Protein AF-A0A0F9IM17-F1 (afdb_monomer_lite)

pLDDT: mean 79.45, std 19.95, range [41.06, 98.69]

Sequence (199 aa):
MARHGLLTQQPGGAPAEAPAPARGAPTPQQGGGEEQPNVSPEEQAQYDQFVDNAFSVIYDDKSLPQIIESLKGDGNPVDGLANTAVTVVVRVQDSAEKAGQALPPDVVFHAGTEILEDLAELAAKAGVHEFTPEEVEGAAFQAMDIYREMKGRDGGAERPQIVEDFNQIVALDQAGKIDEVAPGLTERFGGGAQAAGAR

Organism: NCBI:txid412755

Secondary structure (DSSP, 8-state):
----------PPPPP--PPPPP------------------HHHHHHHHHHHHHHHHHHS-TTTHHHHHHHHTTTS-HHHHHHHHHHHHHHHHHHHHHHTT-PPPHHHHHHHHHHHHHHHHHHHHHTTS----HHHHHHHHHHHHHHHHHHHHGGGS----HHHHHHHHHHHHHHTT-HHHHSTTHHHHHGGGS--SS--

Structure (mmCIF, N/CA/C/O backbone):
data_AF-A0A0F9IM17-F1
#
_entry.id   AF-A0A0F9IM17-F1
#
loop_
_atom_site.group_PDB
_atom_site.id
_atom_site.type_symbol
_atom_site.label_atom_id
_atom_site.label_alt_id
_atom_site.label_comp_id
_atom_site.label_asym_id
_atom_site.label_entity_id
_atom_site.label_seq_id
_atom_site.pdbx_PDB_ins_code
_atom_site.Cartn_x
_atom_site.Cartn_y
_atom_site.Cartn_z
_atom_site.occupancy
_atom_site.B_iso_or_equiv
_atom_site.auth_seq_id
_atom_site.auth_comp_id
_atom_site.auth_asym_id
_atom_site.auth_atom_id
_atom_site.pdbx_PDB_model_num
ATOM 1 N N . MET A 1 1 ? 77.581 55.672 66.612 1.00 41.06 1 MET A N 1
ATOM 2 C CA . MET A 1 1 ? 78.672 54.687 66.777 1.00 41.06 1 MET A CA 1
ATOM 3 C C . MET A 1 1 ? 78.076 53.292 66.818 1.00 41.06 1 MET A C 1
ATOM 5 O O . MET A 1 1 ? 77.001 53.164 67.377 1.00 41.06 1 MET A O 1
ATOM 9 N N . ALA A 1 2 ? 78.818 52.321 66.269 1.00 45.34 2 ALA A N 1
ATOM 10 C CA . ALA A 1 2 ? 78.676 50.860 66.390 1.00 45.34 2 ALA A CA 1
ATOM 11 C C . ALA A 1 2 ? 77.364 50.244 65.851 1.00 45.34 2 ALA A C 1
ATOM 13 O O . ALA A 1 2 ? 76.283 50.588 66.298 1.00 45.34 2 ALA A O 1
ATOM 14 N N . ARG A 1 3 ? 77.382 49.464 64.760 1.00 49.94 3 ARG A N 1
ATOM 15 C CA . ARG A 1 3 ? 78.008 48.137 64.525 1.00 49.94 3 ARG A CA 1
ATOM 16 C C . ARG A 1 3 ? 77.346 46.998 65.308 1.00 49.94 3 ARG A C 1
ATOM 18 O O . ARG A 1 3 ? 77.181 47.110 66.513 1.00 49.94 3 ARG A O 1
ATOM 25 N N . HIS A 1 4 ? 77.225 45.874 64.593 1.00 48.66 4 HIS A N 1
ATOM 26 C CA . HIS A 1 4 ? 76.889 44.514 65.034 1.00 48.66 4 HIS A CA 1
ATOM 27 C C . HIS A 1 4 ? 75.409 44.272 65.334 1.00 48.66 4 HIS A C 1
ATOM 29 O O . HIS A 1 4 ? 74.752 45.106 65.930 1.00 48.66 4 HIS A O 1
ATOM 35 N N . GLY A 1 5 ? 74.811 43.151 64.951 1.00 46.00 5 GLY A N 1
ATOM 36 C CA . GLY A 1 5 ? 75.324 41.909 64.377 1.00 46.00 5 GLY A CA 1
ATOM 37 C C . GLY A 1 5 ? 74.111 41.094 63.902 1.00 46.00 5 GLY A C 1
ATOM 38 O O . GLY A 1 5 ? 73.008 41.298 64.390 1.00 46.00 5 GLY A O 1
ATOM 39 N N . LEU A 1 6 ? 74.227 40.392 62.779 1.00 50.50 6 LEU A N 1
ATOM 40 C CA . LEU A 1 6 ? 74.636 38.984 62.690 1.00 50.50 6 LEU A CA 1
ATOM 41 C C . LEU A 1 6 ? 73.474 38.007 62.953 1.00 50.50 6 LEU A C 1
ATOM 43 O O . LEU A 1 6 ? 73.007 37.913 64.078 1.00 50.50 6 LEU A O 1
ATOM 47 N N . LEU A 1 7 ? 73.142 37.251 61.895 1.00 53.28 7 LEU A N 1
ATOM 48 C CA . LEU A 1 7 ? 72.558 35.898 61.854 1.00 53.28 7 LEU A CA 1
ATOM 49 C C . LEU A 1 7 ? 71.219 35.687 62.604 1.00 53.28 7 LEU A C 1
ATOM 51 O O . LEU A 1 7 ? 71.083 35.928 63.790 1.00 53.28 7 LEU A O 1
ATOM 55 N N . THR A 1 8 ? 70.195 35.079 62.008 1.00 59.03 8 THR A N 1
ATOM 56 C CA . THR A 1 8 ? 70.214 33.648 61.679 1.00 59.03 8 THR A CA 1
ATOM 57 C C . THR A 1 8 ? 69.024 33.296 60.778 1.00 59.03 8 THR A C 1
ATOM 59 O O . THR A 1 8 ? 67.906 33.763 60.957 1.00 59.03 8 THR A O 1
ATOM 62 N N . GLN A 1 9 ? 69.338 32.458 59.802 1.00 58.00 9 GLN A N 1
ATOM 63 C CA . GLN A 1 9 ? 68.525 31.768 58.807 1.00 58.00 9 GLN A CA 1
ATOM 64 C C . GLN A 1 9 ? 67.534 30.766 59.428 1.00 58.00 9 GLN A C 1
ATOM 66 O O . GLN A 1 9 ? 67.940 30.053 60.337 1.00 58.00 9 GLN A O 1
ATOM 71 N N . GLN A 1 10 ? 66.308 30.632 58.896 1.00 56.62 10 GLN A N 1
ATOM 72 C CA . GLN A 1 10 ? 65.563 29.354 58.844 1.00 56.62 10 GLN A CA 1
ATOM 73 C C . GLN A 1 10 ? 64.302 29.436 57.947 1.00 56.62 10 GLN A C 1
ATOM 75 O O . GLN A 1 10 ? 63.921 30.538 57.557 1.00 56.62 10 GLN A O 1
ATOM 80 N N . PRO A 1 11 ? 63.738 28.298 57.489 1.00 54.03 11 PRO A N 1
ATOM 81 C CA . PRO A 1 11 ? 63.504 28.019 56.075 1.00 54.03 11 PRO A CA 1
ATOM 82 C C . PRO A 1 11 ? 62.038 28.188 55.665 1.00 54.03 11 PRO A C 1
ATOM 84 O O . PRO A 1 11 ? 61.134 28.216 56.497 1.00 54.03 11 PRO A O 1
ATOM 87 N N . GLY A 1 12 ? 61.832 28.259 54.348 1.00 49.91 12 GLY A N 1
ATOM 88 C CA . GLY A 1 12 ? 60.534 28.392 53.699 1.00 49.91 12 GLY A CA 1
ATOM 89 C C . GLY A 1 12 ? 59.484 27.404 54.204 1.00 49.91 12 GLY A C 1
ATOM 90 O O . GLY A 1 12 ? 59.622 26.190 54.056 1.00 49.91 12 GLY A O 1
ATOM 91 N N . GLY A 1 13 ? 58.407 27.965 54.751 1.00 49.19 13 GLY A N 1
ATOM 92 C CA . GLY A 1 13 ? 57.121 27.294 54.843 1.00 49.19 13 GLY A CA 1
ATOM 93 C C . GLY A 1 13 ? 56.530 27.157 53.444 1.00 49.19 13 GLY A C 1
ATOM 94 O O . GLY A 1 13 ? 56.493 28.120 52.677 1.00 49.19 13 GLY A O 1
ATOM 95 N N . ALA A 1 14 ? 56.125 25.935 53.117 1.00 60.19 14 ALA A N 1
ATOM 96 C CA . ALA A 1 14 ? 55.431 25.582 51.892 1.00 60.19 14 ALA A CA 1
ATOM 97 C C . ALA A 1 14 ? 54.208 26.490 51.646 1.00 60.19 14 ALA A C 1
ATOM 99 O O . ALA A 1 14 ? 53.548 26.894 52.610 1.00 60.19 14 ALA A O 1
ATOM 100 N N . PRO A 1 15 ? 53.866 26.798 50.381 1.00 63.38 15 PRO A N 1
ATOM 101 C CA . PRO A 1 15 ? 52.584 27.410 50.076 1.00 63.38 15 PRO A CA 1
ATOM 102 C C . PRO A 1 15 ? 51.470 26.472 50.545 1.00 63.38 15 PRO A C 1
ATOM 104 O O . PRO A 1 15 ? 51.436 25.298 50.182 1.00 63.38 15 PRO A O 1
ATOM 107 N N . ALA A 1 16 ? 50.577 27.007 51.378 1.00 60.34 16 ALA A N 1
ATOM 108 C CA . ALA A 1 16 ? 49.317 26.372 51.705 1.00 60.34 16 ALA A CA 1
ATOM 109 C C . ALA A 1 16 ? 48.562 26.118 50.395 1.00 60.34 16 ALA A C 1
ATOM 111 O O . ALA A 1 16 ? 48.155 27.051 49.700 1.00 60.34 16 ALA A O 1
ATOM 112 N N . GLU A 1 17 ? 48.447 24.840 50.052 1.00 56.56 17 GLU A N 1
ATOM 113 C CA . GLU A 1 17 ? 47.613 24.331 48.978 1.00 56.56 17 GLU A CA 1
ATOM 114 C C . GLU A 1 17 ? 46.182 24.814 49.240 1.00 56.56 17 GLU A C 1
ATOM 116 O O . GLU A 1 17 ? 45.574 24.509 50.269 1.00 56.56 17 GLU A O 1
ATOM 121 N N . ALA A 1 18 ? 45.685 25.670 48.348 1.00 64.06 18 ALA A N 1
ATOM 122 C CA . ALA A 1 18 ? 44.311 26.131 48.385 1.00 64.06 18 ALA A CA 1
ATOM 123 C C . ALA A 1 18 ? 43.376 24.911 48.320 1.00 64.06 18 ALA A C 1
ATOM 125 O O . ALA A 1 18 ? 43.647 23.990 47.544 1.00 64.06 18 ALA A O 1
ATOM 126 N N . PRO A 1 19 ? 42.277 24.882 49.095 1.00 61.25 19 PRO A N 1
ATOM 127 C CA . PRO A 1 19 ? 41.300 23.815 48.980 1.00 61.25 19 PRO A CA 1
ATOM 128 C C . PRO A 1 19 ? 40.797 23.774 47.537 1.00 61.25 19 PRO A C 1
ATOM 130 O O . PRO A 1 19 ? 40.251 24.753 47.023 1.00 61.25 19 PRO A O 1
ATOM 133 N N . ALA A 1 20 ? 41.033 22.637 46.882 1.00 62.25 20 ALA A N 1
ATOM 134 C CA . ALA A 1 20 ? 40.482 22.331 45.576 1.00 62.25 20 ALA A CA 1
ATOM 135 C C . ALA A 1 20 ? 38.971 22.628 45.576 1.00 62.25 20 ALA A C 1
ATOM 137 O O . ALA A 1 20 ? 38.298 22.322 46.569 1.00 62.25 20 ALA A O 1
ATOM 138 N N . PRO A 1 21 ? 38.418 23.211 44.495 1.00 59.69 21 PRO A N 1
ATOM 139 C CA . PRO A 1 21 ? 36.981 23.386 44.379 1.00 59.69 21 PRO A CA 1
ATOM 140 C C . PRO A 1 21 ? 36.324 22.025 44.591 1.00 59.69 21 PRO A C 1
ATOM 142 O O . PRO A 1 21 ? 36.680 21.039 43.938 1.00 59.69 21 PRO A O 1
ATOM 145 N N . ALA A 1 22 ? 35.406 21.978 45.558 1.00 57.25 22 ALA A N 1
ATOM 146 C CA . ALA A 1 22 ? 34.565 20.828 45.806 1.00 57.25 22 ALA A CA 1
ATOM 147 C C . ALA A 1 22 ? 34.022 20.353 44.459 1.00 57.25 22 ALA A C 1
ATOM 149 O O . ALA A 1 22 ? 33.356 21.113 43.752 1.00 57.25 22 ALA A O 1
ATOM 150 N N . ARG A 1 23 ? 34.380 19.116 44.094 1.00 58.03 23 ARG A N 1
ATOM 151 C CA . ARG A 1 23 ? 33.792 18.394 42.970 1.00 58.03 23 ARG A CA 1
ATOM 152 C C . ARG A 1 23 ? 32.290 18.593 43.075 1.00 58.03 23 ARG A C 1
ATOM 154 O O . ARG A 1 23 ? 31.681 18.120 44.036 1.00 58.03 23 ARG A O 1
ATOM 161 N N . GLY A 1 24 ? 31.747 19.353 42.126 1.00 54.62 24 GLY A N 1
ATOM 162 C CA . GLY A 1 24 ? 30.316 19.501 41.959 1.00 54.62 24 GLY A CA 1
ATOM 163 C C . GLY A 1 24 ? 29.713 18.109 42.011 1.00 54.62 24 GLY A C 1
ATOM 164 O O . GLY A 1 24 ? 30.206 17.190 41.350 1.00 54.62 24 GLY A O 1
ATOM 165 N N . ALA A 1 25 ? 28.714 17.945 42.872 1.00 58.00 25 ALA A N 1
ATOM 166 C CA . ALA A 1 25 ? 27.881 16.763 42.845 1.00 58.00 25 ALA A CA 1
ATOM 167 C C . ALA A 1 25 ? 27.466 16.528 41.383 1.00 58.00 25 ALA A C 1
ATOM 169 O O . ALA A 1 25 ? 27.117 17.505 40.711 1.00 58.00 25 ALA A O 1
ATOM 170 N N . PRO A 1 26 ? 27.548 15.290 40.867 1.00 56.91 26 PRO A N 1
ATOM 171 C CA . PRO A 1 26 ? 27.006 14.997 39.556 1.00 56.91 26 PRO A CA 1
ATOM 172 C C . PRO A 1 26 ? 25.536 15.400 39.596 1.00 56.91 26 PRO A C 1
ATOM 174 O O . PRO A 1 26 ? 24.738 14.818 40.334 1.00 56.91 26 PRO A O 1
ATOM 177 N N . THR A 1 27 ? 25.196 16.455 38.860 1.00 57.75 27 THR A N 1
ATOM 178 C CA . THR A 1 27 ? 23.817 16.767 38.520 1.00 57.75 27 THR A CA 1
ATOM 179 C C . THR A 1 27 ? 23.236 15.466 37.976 1.00 57.75 27 THR A C 1
ATOM 181 O O . THR A 1 27 ? 23.871 14.884 37.090 1.00 57.75 27 THR A O 1
ATOM 184 N N . PRO A 1 28 ? 22.111 14.946 38.502 1.00 58.16 28 PRO A N 1
ATOM 185 C CA . PRO A 1 28 ? 21.446 13.829 37.862 1.00 58.16 28 PRO A CA 1
ATOM 186 C C . PRO A 1 28 ? 21.187 14.275 36.433 1.00 58.16 28 PRO A C 1
ATOM 188 O O . PRO A 1 28 ? 20.460 15.238 36.184 1.00 58.16 28 PRO A O 1
ATOM 191 N N . GLN A 1 29 ? 21.904 13.635 35.518 1.00 53.75 29 GLN A N 1
ATOM 192 C CA . GLN A 1 29 ? 21.713 13.776 34.099 1.00 53.75 29 GLN A CA 1
ATOM 193 C C . GLN A 1 29 ? 20.261 13.362 33.892 1.00 53.75 29 GLN A C 1
ATOM 195 O O . GLN A 1 29 ? 19.932 12.179 33.970 1.00 53.75 29 GLN A O 1
ATOM 200 N N . GLN A 1 30 ? 19.378 14.357 33.754 1.00 52.34 30 GLN A N 1
ATOM 201 C CA . GLN A 1 30 ? 18.111 14.210 33.060 1.00 52.34 30 GLN A CA 1
ATOM 202 C C . GLN A 1 30 ? 18.512 13.730 31.672 1.00 52.34 30 GLN A C 1
ATOM 204 O O . GLN A 1 30 ? 18.747 14.521 30.763 1.00 52.34 30 GLN A O 1
ATOM 209 N N . GLY A 1 31 ? 18.730 12.419 31.555 1.00 48.22 31 GLY A N 1
ATOM 210 C CA . GLY A 1 31 ? 18.657 11.748 30.285 1.00 48.22 31 GLY A CA 1
ATOM 211 C C . GLY A 1 31 ? 17.292 12.133 29.769 1.00 48.22 31 GLY A C 1
ATOM 212 O O . GLY A 1 31 ? 16.286 11.806 30.402 1.00 48.22 31 GLY A O 1
ATOM 213 N N . GLY A 1 32 ? 17.283 12.921 28.697 1.00 47.41 32 GLY A N 1
ATOM 214 C CA . GLY A 1 32 ? 16.156 12.941 27.795 1.00 47.41 32 GLY A CA 1
ATOM 215 C C . GLY A 1 32 ? 15.952 11.492 27.405 1.00 47.41 32 GLY A C 1
ATOM 216 O O . GLY A 1 32 ? 16.644 10.983 26.531 1.00 47.41 32 GLY A O 1
ATOM 217 N N . GLY A 1 33 ? 15.104 10.799 28.166 1.00 47.31 33 GLY A N 1
ATOM 218 C CA . GLY A 1 33 ? 14.418 9.640 27.661 1.00 47.31 33 GLY A CA 1
ATOM 219 C C . GLY A 1 33 ? 13.645 10.215 26.505 1.00 47.31 33 GLY A C 1
ATOM 220 O O . GLY A 1 33 ? 12.674 10.933 26.723 1.00 47.31 33 GLY A O 1
ATOM 221 N N . GLU A 1 34 ? 14.195 10.037 25.309 1.00 51.75 34 GLU A N 1
ATOM 222 C CA . GLU A 1 34 ? 13.449 10.132 24.073 1.00 51.75 34 GLU A CA 1
ATOM 223 C C . GLU A 1 34 ? 12.151 9.388 24.373 1.00 51.75 34 GLU A C 1
ATOM 225 O O . GLU A 1 34 ? 12.186 8.191 24.674 1.00 51.75 34 GLU A O 1
ATOM 230 N N . GLU A 1 35 ? 11.055 10.141 24.508 1.00 52.44 35 GLU A N 1
ATOM 231 C CA . GLU A 1 35 ? 9.726 9.598 24.740 1.00 52.44 35 GLU A CA 1
ATOM 232 C C . GLU A 1 35 ? 9.495 8.646 23.576 1.00 52.44 35 GLU A C 1
ATOM 234 O O . GLU A 1 35 ? 9.201 9.078 22.463 1.00 52.44 35 GLU A O 1
ATOM 239 N N . GLN A 1 36 ? 9.755 7.354 23.799 1.00 55.12 36 GLN A N 1
ATOM 240 C CA . GLN A 1 36 ? 9.439 6.340 22.812 1.00 55.12 36 GLN A CA 1
ATOM 241 C C . GLN A 1 36 ? 7.956 6.536 22.512 1.00 55.12 36 GLN A C 1
ATOM 243 O O . GLN A 1 36 ? 7.183 6.614 23.475 1.00 55.12 36 GLN A O 1
ATOM 248 N N . PRO A 1 37 ? 7.562 6.694 21.236 1.00 59.28 37 PRO A N 1
ATOM 249 C CA . PRO A 1 37 ? 6.164 6.860 20.883 1.00 59.28 37 PRO A CA 1
ATOM 250 C C . PRO A 1 37 ? 5.403 5.674 21.473 1.00 59.28 37 PRO A C 1
ATOM 252 O O . PRO A 1 37 ? 5.568 4.529 21.058 1.00 59.28 37 PRO A O 1
ATOM 255 N N . ASN A 1 38 ? 4.662 5.947 22.543 1.00 73.31 38 ASN A N 1
ATOM 256 C CA . ASN A 1 38 ? 3.947 4.936 23.295 1.00 73.31 38 ASN A CA 1
ATOM 257 C C . ASN A 1 38 ? 2.647 4.663 22.543 1.00 73.31 38 ASN A C 1
ATOM 259 O O . ASN A 1 38 ? 1.623 5.265 22.860 1.00 73.31 38 ASN A O 1
ATOM 263 N N . VAL A 1 39 ? 2.723 3.814 21.515 1.00 84.44 39 VAL A N 1
ATOM 264 C CA . VAL A 1 39 ? 1.551 3.317 20.787 1.00 84.44 39 VAL A CA 1
ATOM 265 C C . VAL A 1 39 ? 0.651 2.607 21.792 1.00 84.44 39 VAL A C 1
ATOM 267 O O . VAL A 1 39 ? 1.106 1.744 22.551 1.00 84.44 39 VAL A O 1
ATOM 270 N N . SER A 1 40 ? -0.617 3.003 21.859 1.00 91.25 40 SER A N 1
ATOM 271 C CA . SER A 1 40 ? -1.562 2.346 22.759 1.00 91.25 40 SER A CA 1
ATOM 272 C C . SER A 1 40 ? -1.848 0.909 22.292 1.00 91.25 40 SER A C 1
ATOM 274 O O . SER A 1 40 ? -1.806 0.628 21.092 1.00 91.25 40 SER A O 1
ATOM 276 N N . PRO A 1 41 ? -2.169 -0.028 23.206 1.00 93.44 41 PRO A N 1
ATOM 277 C CA . PRO A 1 41 ? -2.589 -1.375 22.818 1.00 93.44 41 PRO A CA 1
ATOM 278 C C . PRO A 1 41 ? -3.761 -1.377 21.826 1.00 93.44 41 PRO A C 1
ATOM 280 O O . PRO A 1 41 ? -3.841 -2.242 20.958 1.00 93.44 41 PRO A O 1
ATOM 283 N N . GLU A 1 42 ? -4.663 -0.403 21.947 1.00 92.94 42 GLU A N 1
ATOM 284 C CA . GLU A 1 42 ? -5.795 -0.216 21.047 1.00 92.94 42 GLU A CA 1
ATOM 285 C C . GLU A 1 42 ? -5.360 0.188 19.630 1.00 92.94 42 GLU A C 1
ATOM 287 O O . GLU A 1 42 ? -5.869 -0.377 18.663 1.00 92.94 42 GLU A O 1
ATOM 292 N N . GLU A 1 43 ? -4.411 1.119 19.488 1.00 92.06 43 GLU A N 1
ATOM 293 C CA . GLU A 1 43 ? -3.857 1.512 18.182 1.00 92.06 43 GLU A CA 1
ATOM 294 C C . GLU A 1 43 ? -3.097 0.363 17.522 1.00 92.06 43 GLU A C 1
ATOM 296 O O . GLU A 1 43 ? -3.270 0.130 16.327 1.00 92.06 43 GLU A O 1
ATOM 301 N N . GLN A 1 44 ? -2.319 -0.402 18.295 1.00 95.00 44 GLN A N 1
ATOM 302 C CA . GLN A 1 44 ? -1.623 -1.579 17.774 1.00 95.00 44 GLN A CA 1
ATOM 303 C C . GLN A 1 44 ? -2.616 -2.629 17.262 1.00 95.00 44 GLN A C 1
ATOM 305 O O . GLN A 1 44 ? -2.442 -3.166 16.176 1.00 95.00 44 GLN A O 1
ATOM 310 N N . ALA A 1 45 ? -3.705 -2.882 17.993 1.00 95.94 45 ALA A N 1
ATOM 311 C CA . ALA A 1 45 ? -4.727 -3.823 17.539 1.00 95.94 45 ALA A CA 1
ATOM 312 C C . ALA A 1 45 ? -5.417 -3.358 16.242 1.00 95.94 45 ALA A C 1
ATOM 314 O O . ALA A 1 45 ? -5.744 -4.179 15.386 1.00 95.94 45 ALA A O 1
ATOM 315 N N . GLN A 1 46 ? -5.639 -2.049 16.084 1.00 95.56 46 GLN A N 1
ATOM 316 C CA . GLN A 1 46 ? -6.180 -1.482 14.845 1.00 95.56 46 GLN A CA 1
ATOM 317 C C . GLN A 1 46 ? -5.188 -1.590 13.688 1.00 95.56 46 GLN A C 1
ATOM 319 O O . GLN A 1 46 ? -5.605 -1.900 12.574 1.00 95.56 46 GLN A O 1
ATOM 324 N N . TYR A 1 47 ? -3.902 -1.361 13.955 1.00 97.38 47 TYR A N 1
ATOM 325 C CA . TYR A 1 47 ? -2.818 -1.555 13.000 1.00 97.38 47 TYR A CA 1
ATOM 326 C C . TYR A 1 47 ? -2.766 -2.995 12.499 1.00 97.38 47 TYR A C 1
ATOM 328 O O . TYR A 1 47 ? -2.893 -3.222 11.298 1.00 97.38 47 TYR A O 1
ATOM 336 N N . ASP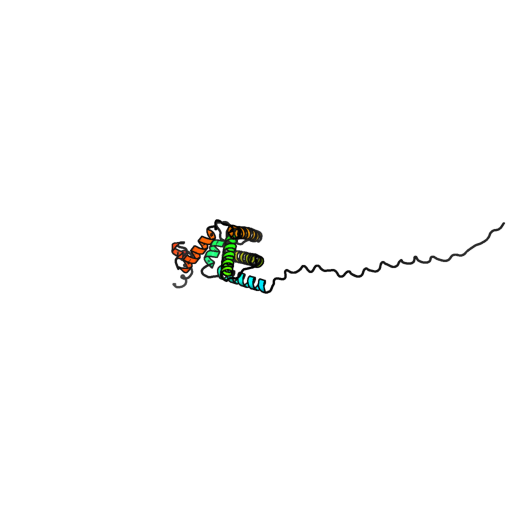 A 1 48 ? -2.681 -3.957 13.420 1.00 97.62 48 ASP A N 1
ATOM 337 C CA . ASP A 1 48 ? -2.598 -5.382 13.101 1.00 97.62 48 ASP A CA 1
ATOM 338 C C . ASP A 1 48 ? -3.809 -5.806 12.258 1.00 97.62 48 ASP A C 1
ATOM 340 O O . ASP A 1 48 ? -3.667 -6.386 11.183 1.00 97.62 48 ASP A O 1
ATOM 344 N N . GLN A 1 49 ? -5.017 -5.419 12.686 1.00 97.38 49 GLN A N 1
ATOM 345 C CA . GLN A 1 49 ? -6.241 -5.713 11.944 1.00 97.38 49 GLN A CA 1
ATOM 346 C C . GLN A 1 49 ? -6.234 -5.068 10.547 1.00 97.38 49 GLN A C 1
ATOM 348 O O . GLN A 1 49 ? -6.759 -5.646 9.593 1.00 97.38 49 GLN A O 1
ATOM 353 N N . PHE A 1 50 ? -5.698 -3.856 10.402 1.00 97.69 50 PHE A N 1
ATOM 354 C CA . PHE A 1 50 ? -5.628 -3.177 9.112 1.00 97.69 50 PHE A CA 1
ATOM 355 C C . PHE A 1 50 ? -4.679 -3.897 8.150 1.00 97.69 50 PHE A C 1
ATOM 357 O O . PHE A 1 50 ? -5.073 -4.192 7.020 1.00 97.69 50 PHE A O 1
ATOM 364 N N . VAL A 1 51 ? -3.469 -4.219 8.611 1.00 98.19 51 VAL A N 1
ATOM 365 C CA . VAL A 1 51 ? -2.451 -4.937 7.834 1.00 98.19 51 VAL A CA 1
ATOM 366 C C . VAL A 1 51 ? -2.954 -6.326 7.437 1.00 98.19 51 VAL A C 1
ATOM 368 O O . VAL A 1 51 ? -2.916 -6.670 6.256 1.00 98.19 51 VAL A O 1
ATOM 371 N N . ASP A 1 52 ? -3.549 -7.080 8.365 1.00 98.06 52 ASP A N 1
ATOM 372 C CA . ASP A 1 52 ? -4.124 -8.404 8.085 1.00 98.06 52 ASP A CA 1
ATOM 373 C C . ASP A 1 52 ? -5.196 -8.351 6.985 1.00 98.06 52 ASP A C 1
ATOM 375 O O . ASP A 1 52 ? -5.246 -9.202 6.088 1.00 98.06 52 ASP A O 1
ATOM 379 N N . ASN A 1 53 ? -6.062 -7.334 7.020 1.00 97.56 53 ASN A N 1
ATOM 380 C CA . ASN A 1 53 ? -7.078 -7.136 5.989 1.00 97.56 53 ASN A CA 1
ATOM 381 C C . ASN A 1 53 ? -6.458 -6.738 4.645 1.00 97.56 53 ASN A C 1
ATOM 383 O O . ASN A 1 53 ? -6.932 -7.192 3.602 1.00 97.56 53 ASN A O 1
ATOM 387 N N . ALA A 1 54 ? -5.407 -5.917 4.650 1.00 98.06 54 ALA A N 1
ATOM 388 C CA . ALA A 1 54 ? -4.686 -5.550 3.438 1.00 98.06 54 ALA A CA 1
ATOM 389 C C . ALA A 1 54 ? -4.011 -6.763 2.796 1.00 98.06 54 ALA A C 1
ATOM 391 O O . ALA A 1 54 ? -4.211 -7.006 1.608 1.00 98.06 54 ALA A O 1
ATOM 392 N N . PHE A 1 55 ? -3.310 -7.586 3.575 1.00 98.25 55 PHE A N 1
ATOM 393 C CA . PHE A 1 55 ? -2.697 -8.817 3.079 1.00 98.25 55 PHE A CA 1
ATOM 394 C C . PHE A 1 55 ? -3.731 -9.836 2.615 1.00 98.25 55 PHE A C 1
ATOM 396 O O . PHE A 1 55 ? -3.535 -10.474 1.584 1.00 98.25 55 PHE A O 1
ATOM 403 N N . SER A 1 56 ? -4.881 -9.923 3.283 1.00 97.38 56 SER A N 1
ATOM 404 C CA . SER A 1 56 ? -5.996 -10.741 2.795 1.00 97.38 56 SER A CA 1
ATOM 405 C C . SER A 1 56 ? -6.502 -10.275 1.424 1.00 97.38 56 SER A C 1
ATOM 407 O O . SER A 1 56 ? -6.920 -11.099 0.620 1.00 97.38 56 SER A O 1
ATOM 409 N N . VAL A 1 57 ? -6.460 -8.970 1.131 1.00 95.88 57 VAL A N 1
ATOM 410 C CA . VAL A 1 57 ? -6.787 -8.432 -0.201 1.00 95.88 57 VAL A CA 1
ATOM 411 C C . VAL A 1 57 ? -5.650 -8.660 -1.194 1.00 95.88 57 VAL A C 1
ATOM 413 O O . VAL A 1 57 ? -5.934 -8.933 -2.355 1.00 95.88 57 VAL A O 1
ATOM 416 N N . ILE A 1 58 ? -4.389 -8.537 -0.779 1.00 97.44 58 ILE A N 1
ATOM 417 C CA . ILE A 1 58 ? -3.228 -8.667 -1.669 1.00 97.44 58 ILE A CA 1
ATOM 418 C C . ILE A 1 58 ? -3.033 -10.105 -2.145 1.00 97.44 58 ILE A C 1
ATOM 420 O O . ILE A 1 58 ? -2.801 -10.341 -3.329 1.00 97.44 58 ILE A O 1
ATOM 424 N N . TYR A 1 59 ? -3.163 -11.054 -1.225 1.00 97.12 59 TYR A N 1
ATOM 425 C CA . TYR A 1 59 ? -2.836 -12.460 -1.440 1.00 97.12 59 TYR A CA 1
ATOM 426 C C . TYR A 1 59 ? -4.058 -13.354 -1.678 1.00 97.12 59 TYR A C 1
ATOM 428 O O . TYR A 1 59 ? -3.919 -14.576 -1.698 1.00 97.12 59 TYR A O 1
ATOM 436 N N . ASP A 1 60 ? -5.251 -12.786 -1.864 1.00 97.19 60 ASP A N 1
ATOM 437 C CA . ASP A 1 60 ? -6.404 -13.565 -2.318 1.00 97.19 60 ASP A CA 1
ATOM 438 C C . ASP A 1 60 ? -6.174 -14.070 -3.753 1.00 97.19 60 ASP A C 1
ATOM 440 O O . ASP A 1 60 ? -5.715 -13.336 -4.631 1.00 97.19 60 ASP A O 1
ATOM 444 N N . ASP A 1 61 ? -6.503 -15.343 -3.999 1.00 95.94 61 ASP A N 1
ATOM 445 C CA . ASP A 1 61 ? -6.230 -16.031 -5.270 1.00 95.94 61 ASP A CA 1
ATOM 446 C C . ASP A 1 61 ? -6.822 -15.302 -6.490 1.00 95.94 61 ASP A C 1
ATOM 448 O O . ASP A 1 61 ? -6.334 -15.461 -7.612 1.00 95.94 61 ASP A O 1
ATOM 452 N N . LYS A 1 62 ? -7.887 -14.515 -6.292 1.00 94.25 62 LYS A N 1
ATOM 453 C CA . LYS A 1 62 ? -8.593 -13.812 -7.368 1.00 94.25 62 LYS A CA 1
ATOM 454 C C . LYS A 1 62 ? -8.032 -12.419 -7.613 1.00 94.25 62 LYS A C 1
ATOM 456 O O . LYS A 1 62 ? -7.998 -11.974 -8.758 1.00 94.25 62 LYS A O 1
ATOM 461 N N . SER A 1 63 ? -7.601 -11.721 -6.566 1.00 94.31 63 SER A N 1
ATOM 462 C CA . SER A 1 63 ? -7.044 -10.368 -6.674 1.00 94.31 63 SER A CA 1
ATOM 463 C C . SER A 1 63 ? -5.558 -10.365 -7.020 1.00 94.31 63 SER A C 1
ATOM 465 O O . SER A 1 63 ? -5.114 -9.462 -7.730 1.00 94.31 63 SER A O 1
ATOM 467 N N . LEU A 1 64 ? -4.794 -11.368 -6.574 1.00 96.75 64 LEU A N 1
ATOM 468 C CA . LEU A 1 64 ? -3.340 -11.405 -6.727 1.00 96.75 64 LEU A CA 1
ATOM 469 C C . LEU A 1 64 ? -2.871 -11.198 -8.184 1.00 96.75 64 LEU A C 1
ATOM 471 O O . LEU A 1 64 ? -1.991 -10.361 -8.398 1.00 96.75 64 LEU A O 1
ATOM 475 N N . PRO A 1 65 ? -3.450 -11.855 -9.215 1.00 97.25 65 PRO A N 1
ATOM 476 C CA . PRO A 1 65 ? -3.039 -11.617 -10.601 1.00 97.25 65 PRO A CA 1
ATOM 477 C C . PRO A 1 65 ? -3.259 -10.170 -11.057 1.00 97.25 65 PRO A C 1
ATOM 479 O O . PRO A 1 65 ? -2.428 -9.617 -11.775 1.00 97.25 65 PRO A O 1
ATOM 482 N N . GLN A 1 66 ? -4.362 -9.549 -10.629 1.00 95.38 66 GLN A N 1
ATOM 483 C CA . GLN A 1 66 ? -4.666 -8.160 -10.963 1.00 95.38 66 GLN A CA 1
ATOM 484 C C . GLN A 1 66 ? -3.713 -7.199 -10.252 1.00 95.38 66 GLN A C 1
ATOM 486 O O . GLN A 1 66 ? -3.273 -6.231 -10.859 1.00 95.38 66 GLN A O 1
ATOM 491 N N . ILE A 1 67 ? -3.356 -7.482 -9.000 1.00 97.12 67 ILE A N 1
ATOM 492 C CA . ILE A 1 67 ? -2.394 -6.681 -8.238 1.00 97.12 67 ILE A CA 1
ATOM 493 C C . ILE A 1 67 ? -1.016 -6.739 -8.897 1.00 97.12 67 ILE A C 1
ATOM 495 O O . ILE A 1 67 ? -0.417 -5.696 -9.137 1.00 97.12 67 ILE A O 1
ATOM 499 N N . ILE A 1 68 ? -0.553 -7.930 -9.291 1.00 97.69 68 ILE A N 1
ATOM 500 C CA . ILE A 1 68 ? 0.697 -8.092 -10.052 1.00 97.69 68 ILE A CA 1
ATOM 501 C C . ILE A 1 68 ? 0.646 -7.318 -11.378 1.00 97.69 68 ILE A C 1
ATOM 503 O O . ILE A 1 68 ? 1.646 -6.721 -11.777 1.00 97.69 68 ILE A O 1
ATOM 507 N N . GLU A 1 69 ? -0.500 -7.303 -12.064 1.00 96.38 69 GLU A N 1
ATOM 508 C CA . GLU A 1 69 ? -0.671 -6.506 -13.282 1.00 96.38 69 GLU A CA 1
ATOM 509 C C . GLU A 1 69 ? -0.601 -5.000 -12.994 1.00 96.38 69 GLU A C 1
ATOM 511 O O . GLU A 1 69 ? 0.129 -4.289 -13.678 1.00 96.38 69 GLU A O 1
ATOM 516 N N . SER A 1 70 ? -1.289 -4.514 -11.957 1.00 96.12 70 SER A N 1
ATOM 517 C CA . SER A 1 70 ? -1.263 -3.103 -11.552 1.00 96.12 70 SER A CA 1
ATOM 518 C C . SER A 1 70 ? 0.135 -2.629 -11.142 1.00 96.12 70 SER A C 1
ATOM 520 O O . SER A 1 70 ? 0.505 -1.496 -11.450 1.00 96.12 70 SER A O 1
ATOM 522 N N . LEU A 1 71 ? 0.952 -3.503 -10.542 1.00 96.94 71 LEU A N 1
ATOM 523 C CA . LEU A 1 71 ? 2.338 -3.202 -10.162 1.00 96.94 71 LEU A CA 1
ATOM 524 C C . LEU A 1 71 ? 3.261 -2.932 -11.359 1.00 96.94 71 LEU A C 1
ATOM 526 O O . LEU A 1 71 ? 4.283 -2.269 -11.193 1.00 96.94 71 LEU A O 1
ATOM 530 N N . LYS A 1 72 ? 2.913 -3.387 -12.570 1.00 94.94 72 LYS A N 1
ATOM 531 C CA . LYS A 1 72 ? 3.671 -3.034 -13.785 1.00 94.94 72 LYS A CA 1
ATOM 532 C C . LYS A 1 72 ? 3.562 -1.543 -14.109 1.00 94.94 72 LYS A C 1
ATOM 534 O O . LYS A 1 72 ? 4.486 -0.976 -14.694 1.00 94.94 72 LYS A O 1
ATOM 539 N N . GLY A 1 73 ? 2.429 -0.934 -13.748 1.00 92.06 73 GLY A N 1
ATOM 540 C CA . GLY A 1 73 ? 2.046 0.409 -14.166 1.00 92.06 73 GLY A CA 1
ATOM 541 C C . GLY A 1 73 ? 1.960 0.562 -15.691 1.00 92.06 73 GLY A C 1
ATOM 542 O O . GLY A 1 73 ? 2.220 -0.365 -16.461 1.00 92.06 73 GLY A O 1
ATOM 543 N N . ASP A 1 74 ? 1.661 1.777 -16.150 1.00 92.56 74 ASP A N 1
ATOM 544 C CA . ASP A 1 74 ? 1.653 2.135 -17.578 1.00 92.56 74 ASP A CA 1
ATOM 545 C C . ASP A 1 74 ? 3.080 2.411 -18.103 1.00 92.56 74 ASP A C 1
ATOM 547 O O . ASP A 1 74 ? 3.359 3.421 -18.751 1.00 92.56 74 ASP A O 1
ATOM 551 N N . GLY A 1 75 ? 4.021 1.514 -17.785 1.00 91.44 75 GLY A N 1
ATOM 552 C CA . GLY A 1 75 ? 5.444 1.644 -18.117 1.00 91.44 75 GLY A CA 1
ATOM 553 C C . GLY A 1 75 ? 6.276 2.438 -17.104 1.00 91.44 75 GLY A C 1
ATOM 554 O O . GLY A 1 75 ? 7.470 2.628 -17.333 1.00 91.44 75 GLY A O 1
ATOM 555 N N . ASN A 1 76 ? 5.674 2.870 -15.992 1.00 96.75 76 ASN A N 1
ATOM 556 C CA . ASN A 1 76 ? 6.373 3.440 -14.844 1.00 96.75 76 ASN A CA 1
ATOM 557 C C . ASN A 1 76 ? 6.092 2.591 -13.584 1.00 96.75 76 ASN A C 1
ATOM 559 O O . ASN A 1 76 ? 4.986 2.667 -13.041 1.00 96.75 76 ASN A O 1
ATOM 563 N N . PRO A 1 77 ? 7.061 1.787 -13.108 1.00 96.75 77 PRO A N 1
ATOM 564 C CA . PRO A 1 77 ? 6.852 0.895 -11.968 1.00 96.75 77 PRO A CA 1
ATOM 565 C C . PRO A 1 77 ? 6.632 1.655 -10.652 1.00 96.75 77 PRO A C 1
ATOM 567 O O . PRO A 1 77 ? 5.882 1.180 -9.804 1.00 96.75 77 PRO A O 1
ATOM 570 N N . VAL A 1 78 ? 7.212 2.852 -10.488 1.00 98.00 78 VAL A N 1
ATOM 571 C CA . VAL A 1 78 ? 6.984 3.707 -9.305 1.00 98.00 78 VAL A CA 1
ATOM 572 C C . VAL A 1 78 ? 5.520 4.149 -9.241 1.00 98.00 78 VAL A C 1
ATOM 574 O O . VAL A 1 78 ? 4.889 4.035 -8.189 1.00 98.00 78 VAL A O 1
ATOM 577 N N . ASP A 1 79 ? 4.948 4.556 -10.381 1.00 97.31 79 ASP A N 1
ATOM 578 C CA . ASP A 1 79 ? 3.520 4.885 -10.476 1.00 97.31 79 ASP A CA 1
ATOM 579 C C . ASP A 1 79 ? 2.655 3.649 -10.191 1.00 97.31 79 ASP A C 1
ATOM 581 O O . ASP A 1 79 ? 1.646 3.748 -9.490 1.00 97.31 79 ASP A O 1
ATOM 585 N N . GLY A 1 80 ? 3.039 2.486 -10.729 1.00 97.44 80 GLY A N 1
ATOM 586 C CA . GLY A 1 80 ? 2.347 1.215 -10.503 1.00 97.44 80 GLY A CA 1
ATOM 587 C C . GLY A 1 80 ? 2.292 0.844 -9.021 1.00 97.44 80 GLY A C 1
ATOM 588 O O . GLY A 1 80 ? 1.213 0.568 -8.491 1.00 97.44 80 GLY A O 1
ATOM 589 N N . LEU A 1 81 ? 3.431 0.915 -8.329 1.00 98.44 81 LEU A N 1
ATOM 590 C CA . LEU A 1 81 ? 3.536 0.647 -6.896 1.00 98.44 81 LEU A CA 1
ATOM 591 C C . LEU A 1 81 ? 2.693 1.627 -6.071 1.00 98.44 81 LEU A C 1
ATOM 593 O O . LEU A 1 81 ? 1.863 1.194 -5.270 1.00 98.44 81 LEU A O 1
ATOM 597 N N . ALA A 1 82 ? 2.844 2.932 -6.312 1.00 97.81 82 ALA A N 1
ATOM 598 C CA . ALA A 1 82 ? 2.125 3.969 -5.575 1.00 97.81 82 ALA A CA 1
ATOM 599 C C . ALA A 1 82 ? 0.598 3.844 -5.725 1.00 97.81 82 ALA A C 1
ATOM 601 O O . ALA A 1 82 ? -0.131 3.831 -4.732 1.00 97.81 82 ALA A O 1
ATOM 602 N N . ASN A 1 83 ? 0.099 3.703 -6.959 1.00 97.25 83 ASN A N 1
ATOM 603 C CA . ASN A 1 83 ? -1.337 3.568 -7.224 1.00 97.25 83 ASN A CA 1
ATOM 604 C C . ASN A 1 83 ? -1.919 2.278 -6.630 1.00 97.25 83 ASN A C 1
ATOM 606 O O . ASN A 1 83 ? -3.027 2.287 -6.082 1.00 97.25 83 ASN A O 1
ATOM 610 N N . THR A 1 84 ? -1.178 1.171 -6.725 1.00 98.06 84 THR A N 1
ATOM 611 C CA . THR A 1 84 ? -1.614 -0.124 -6.187 1.00 98.06 84 THR A CA 1
ATOM 612 C C . THR A 1 84 ? -1.707 -0.069 -4.664 1.00 98.06 84 THR A C 1
ATOM 614 O O . THR A 1 84 ? -2.746 -0.431 -4.109 1.00 98.06 84 THR A O 1
ATOM 617 N N . ALA A 1 85 ? -0.683 0.468 -3.991 1.00 98.25 85 ALA A N 1
ATOM 618 C CA . ALA A 1 85 ? -0.675 0.633 -2.539 1.00 98.25 85 ALA A CA 1
ATOM 619 C C . ALA A 1 85 ? -1.864 1.479 -2.056 1.00 98.25 85 ALA A C 1
ATOM 621 O O . ALA A 1 85 ? -2.615 1.048 -1.181 1.00 98.25 85 ALA A O 1
ATOM 622 N N . VAL A 1 86 ? -2.114 2.638 -2.680 1.00 97.19 86 VAL A N 1
ATOM 623 C CA . VAL A 1 86 ? -3.254 3.498 -2.311 1.00 97.19 86 VAL A CA 1
ATOM 624 C C . VAL A 1 86 ? -4.592 2.799 -2.532 1.00 97.19 86 VAL A C 1
ATOM 626 O O . VAL A 1 86 ? -5.482 2.905 -1.689 1.00 97.19 86 VAL A O 1
ATOM 629 N N . THR A 1 87 ? -4.744 2.052 -3.627 1.00 96.25 87 THR A N 1
ATOM 630 C CA . THR A 1 87 ? -5.981 1.309 -3.913 1.00 96.25 87 THR A CA 1
ATOM 631 C C . THR A 1 87 ? -6.278 0.279 -2.822 1.00 96.25 87 THR A C 1
ATOM 633 O O . THR A 1 87 ? -7.420 0.184 -2.363 1.00 96.25 87 THR A O 1
ATOM 636 N N . VAL A 1 88 ? -5.261 -0.462 -2.367 1.00 97.19 88 VAL A N 1
ATOM 637 C CA . VAL A 1 88 ? -5.400 -1.425 -1.263 1.00 97.19 88 VAL A CA 1
ATOM 638 C C . VAL A 1 88 ? -5.745 -0.704 0.042 1.00 97.19 88 VAL A C 1
ATOM 640 O O . VAL A 1 88 ? -6.742 -1.052 0.676 1.00 97.19 88 VAL A O 1
ATOM 643 N N . VAL A 1 89 ? -4.982 0.332 0.409 1.00 97.06 89 VAL A N 1
ATOM 644 C CA . VAL A 1 89 ? -5.188 1.113 1.643 1.00 97.06 89 VAL A CA 1
ATOM 645 C C . VAL A 1 89 ? -6.606 1.680 1.707 1.00 97.06 89 VAL A C 1
ATOM 647 O O . VAL A 1 89 ? -7.315 1.460 2.689 1.00 97.06 89 VAL A O 1
ATOM 650 N N . VAL A 1 90 ? -7.063 2.349 0.645 1.00 95.31 90 VAL A N 1
ATOM 651 C CA . VAL A 1 90 ? -8.406 2.945 0.584 1.00 95.31 90 VAL A CA 1
ATOM 652 C C . VAL A 1 90 ? -9.485 1.872 0.671 1.00 95.31 90 VAL A C 1
ATOM 654 O O . VAL A 1 90 ? -10.467 2.053 1.384 1.00 95.31 90 VAL A O 1
ATOM 657 N N . ARG A 1 91 ? -9.311 0.723 0.010 1.00 94.56 91 ARG A N 1
ATOM 658 C CA . ARG A 1 91 ? -10.287 -0.371 0.077 1.00 94.56 91 ARG A CA 1
ATOM 659 C C . ARG A 1 91 ? -10.441 -0.925 1.494 1.00 94.56 91 ARG A C 1
ATOM 661 O O . ARG A 1 91 ? -11.569 -1.176 1.927 1.00 94.56 91 ARG A O 1
ATOM 668 N N . VAL A 1 92 ? -9.333 -1.135 2.202 1.00 96.44 92 VAL A N 1
ATOM 669 C CA . VAL A 1 92 ? -9.350 -1.637 3.585 1.00 96.44 92 VAL A CA 1
ATOM 670 C C . VAL A 1 92 ? -9.950 -0.593 4.520 1.00 96.44 92 VAL A C 1
ATOM 672 O O . VAL A 1 92 ? -10.834 -0.917 5.316 1.00 96.44 92 VAL A O 1
ATOM 675 N N . GLN A 1 93 ? -9.547 0.669 4.372 1.00 94.81 93 GLN A N 1
ATOM 676 C CA . GLN A 1 93 ? -10.091 1.775 5.149 1.00 94.81 93 GLN A CA 1
ATOM 677 C C . GLN A 1 93 ? -11.600 1.942 4.938 1.00 94.81 93 GLN A C 1
ATOM 679 O O . GLN A 1 93 ? -12.343 1.982 5.915 1.00 94.81 93 GLN A O 1
ATOM 684 N N . ASP A 1 94 ? -12.078 1.959 3.692 1.00 93.75 94 ASP A N 1
ATOM 685 C CA . ASP A 1 94 ? -13.505 2.040 3.366 1.00 93.75 94 ASP A CA 1
ATOM 686 C C . ASP A 1 94 ? -14.296 0.880 3.990 1.00 93.75 94 ASP A C 1
ATOM 688 O O . ASP A 1 94 ? -15.452 1.043 4.388 1.00 93.75 94 ASP A O 1
ATOM 692 N N . SER A 1 95 ? -13.701 -0.316 4.053 1.00 94.88 95 SER A N 1
ATOM 693 C CA . SER A 1 95 ? -14.307 -1.480 4.705 1.00 94.88 95 SER A CA 1
ATOM 694 C C . SER A 1 95 ? -14.423 -1.285 6.220 1.00 94.88 95 SER A C 1
ATOM 696 O O . SER A 1 95 ? -15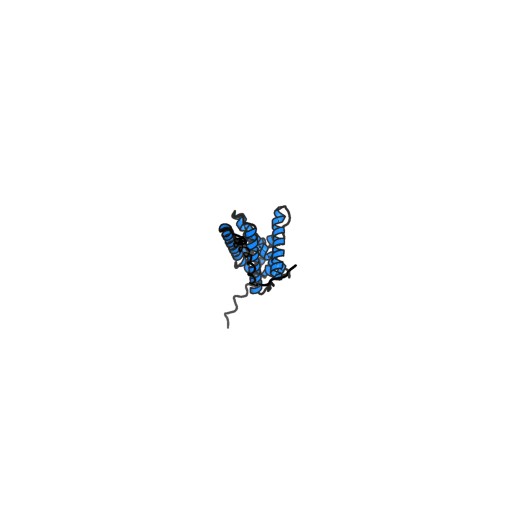.484 -1.550 6.789 1.00 94.88 95 SER A O 1
ATOM 698 N N . ALA A 1 96 ? -13.372 -0.777 6.870 1.00 94.38 96 ALA A N 1
ATOM 699 C CA . ALA A 1 96 ? -13.384 -0.454 8.296 1.00 94.38 96 ALA A CA 1
ATOM 700 C C . ALA A 1 96 ? -14.405 0.653 8.620 1.00 94.38 96 ALA A C 1
ATOM 702 O O . ALA A 1 96 ? -15.234 0.488 9.518 1.00 94.38 96 ALA A O 1
ATOM 703 N N . GLU A 1 97 ? -14.436 1.727 7.826 1.00 93.00 97 GLU A N 1
ATOM 704 C CA . GLU A 1 97 ? -15.391 2.830 7.975 1.00 93.00 97 GLU A CA 1
ATOM 705 C C . GLU A 1 97 ? -16.844 2.326 7.849 1.00 93.00 97 GLU A C 1
ATOM 707 O O . GLU A 1 97 ? -17.693 2.651 8.684 1.00 93.00 97 GLU A O 1
ATOM 712 N N . LYS A 1 98 ? -17.135 1.446 6.877 1.00 93.19 98 LYS A N 1
ATOM 713 C CA . LYS A 1 98 ? -18.454 0.790 6.729 1.00 93.19 98 LYS A CA 1
ATOM 714 C C . LYS A 1 98 ? -18.818 -0.112 7.909 1.00 93.19 98 LYS A C 1
ATOM 716 O O . LYS A 1 98 ? -20.002 -0.259 8.210 1.00 93.19 98 LYS A O 1
ATOM 721 N N . ALA A 1 99 ? -17.829 -0.697 8.580 1.00 95.69 99 ALA A N 1
ATOM 722 C CA . ALA A 1 99 ? -18.014 -1.464 9.810 1.00 95.69 99 ALA A CA 1
ATOM 723 C C . ALA A 1 99 ? -18.163 -0.574 11.063 1.00 95.69 99 ALA A C 1
ATOM 725 O O . ALA A 1 99 ? -18.299 -1.091 12.172 1.00 95.69 99 ALA A O 1
ATOM 726 N N . GLY A 1 100 ? -18.156 0.756 10.909 1.00 95.12 100 GLY A N 1
ATOM 727 C CA . GLY A 1 100 ? -18.230 1.709 12.017 1.00 95.12 100 GLY A CA 1
ATOM 728 C C . GLY A 1 100 ? -16.913 1.862 12.781 1.00 95.12 100 GLY A C 1
ATOM 729 O O . GLY A 1 100 ? -16.917 2.372 13.901 1.00 95.12 100 GLY A O 1
ATOM 730 N N . GLN A 1 101 ? -15.798 1.414 12.201 1.00 93.88 101 GLN A N 1
ATOM 731 C CA . GLN A 1 101 ? -14.461 1.543 12.766 1.00 93.88 101 GLN A CA 1
ATOM 732 C C . GLN A 1 101 ? -13.740 2.713 12.091 1.00 93.88 101 GLN A C 1
ATOM 734 O O . GLN A 1 101 ? -13.335 2.630 10.935 1.00 93.88 101 GLN A O 1
ATOM 739 N N . ALA A 1 102 ? -13.590 3.818 12.820 1.00 91.31 102 ALA A N 1
ATOM 740 C CA . ALA A 1 102 ? -12.747 4.926 12.389 1.00 91.31 102 ALA A CA 1
ATOM 741 C C . ALA A 1 102 ? -11.287 4.609 12.732 1.00 91.31 102 ALA A C 1
ATOM 743 O O . ALA A 1 102 ? -10.969 4.344 13.892 1.00 91.31 102 ALA A O 1
ATOM 744 N N . LEU A 1 103 ? -10.420 4.640 11.725 1.00 91.81 103 LEU A N 1
ATOM 745 C CA . LEU A 1 103 ? -8.997 4.361 11.880 1.00 91.81 103 LEU A CA 1
ATOM 746 C C . LEU A 1 103 ? -8.227 5.667 12.125 1.00 91.81 103 LEU A C 1
ATOM 748 O O . LEU A 1 103 ? -8.450 6.641 11.397 1.00 91.81 103 LEU A O 1
ATOM 752 N N . PRO A 1 104 ? -7.326 5.717 13.121 1.00 93.00 104 PRO A N 1
ATOM 753 C CA . PRO A 1 104 ? -6.441 6.854 13.322 1.00 93.00 104 PRO A CA 1
ATOM 754 C C . PRO A 1 104 ? -5.566 7.103 12.082 1.00 93.00 104 PRO A C 1
ATOM 756 O O . PRO A 1 104 ? -5.084 6.140 11.480 1.00 93.00 104 PRO A O 1
ATOM 759 N N . PRO A 1 105 ? -5.307 8.369 11.703 1.00 91.31 105 PRO A N 1
ATOM 760 C CA . PRO A 1 105 ? -4.436 8.685 10.571 1.00 91.31 105 PRO A CA 1
ATOM 761 C C . PRO A 1 105 ? -3.041 8.059 10.677 1.00 91.31 105 PRO A C 1
ATOM 763 O O . PRO A 1 105 ? -2.529 7.572 9.674 1.00 91.31 105 PRO A O 1
ATOM 766 N N . ASP A 1 106 ? -2.466 8.017 11.881 1.00 90.44 106 ASP A N 1
ATOM 767 C CA . ASP A 1 106 ? -1.140 7.437 12.122 1.00 90.44 106 ASP A CA 1
ATOM 768 C C . ASP A 1 106 ? -1.128 5.926 11.853 1.00 90.44 106 ASP A C 1
ATOM 770 O O . ASP A 1 106 ? -0.193 5.412 11.240 1.00 90.44 106 ASP A O 1
ATOM 774 N N . VAL A 1 107 ? -2.207 5.221 12.217 1.00 95.00 107 VAL A N 1
ATOM 775 C CA . VAL A 1 107 ? -2.378 3.793 11.909 1.00 95.00 107 VAL A CA 1
ATOM 776 C C . VAL A 1 107 ? -2.421 3.575 10.396 1.00 95.00 107 VAL A C 1
ATOM 778 O O . VAL A 1 107 ? -1.700 2.723 9.884 1.00 95.00 107 VAL A O 1
ATOM 781 N N . VAL A 1 108 ? -3.214 4.371 9.667 1.00 95.69 108 VAL A N 1
ATOM 782 C CA . VAL A 1 108 ? -3.313 4.273 8.198 1.00 95.69 108 VAL A CA 1
ATOM 783 C C . VAL A 1 108 ? -1.974 4.590 7.529 1.00 95.69 108 VAL A C 1
ATOM 785 O O . VAL A 1 108 ? -1.593 3.916 6.577 1.00 95.69 108 VAL A O 1
ATOM 788 N N . PHE A 1 109 ? -1.249 5.593 8.028 1.00 94.06 109 PHE A N 1
ATOM 789 C CA . PHE A 1 109 ? 0.051 5.986 7.494 1.00 94.06 109 PHE A CA 1
ATOM 790 C C . PHE A 1 109 ? 1.099 4.881 7.664 1.00 94.06 109 PHE A C 1
ATOM 792 O O . PHE A 1 109 ? 1.724 4.475 6.686 1.00 94.06 109 PHE A O 1
ATOM 799 N N . HIS A 1 110 ? 1.273 4.366 8.884 1.00 94.62 110 HIS A N 1
ATOM 800 C CA . HIS A 1 110 ? 2.263 3.323 9.143 1.00 94.62 110 HIS A CA 1
ATOM 801 C C . HIS A 1 110 ? 1.919 2.020 8.418 1.00 94.62 110 HIS A C 1
ATOM 803 O O . HIS A 1 110 ? 2.794 1.438 7.779 1.00 94.62 110 HIS A O 1
ATOM 809 N N . ALA A 1 111 ? 0.648 1.609 8.438 1.00 96.56 111 ALA A N 1
ATOM 810 C CA . ALA A 1 111 ? 0.228 0.400 7.741 1.00 96.56 111 ALA A CA 1
ATOM 811 C C . ALA A 1 111 ? 0.342 0.559 6.217 1.00 96.56 111 ALA A C 1
ATOM 813 O O . ALA A 1 111 ? 0.714 -0.379 5.523 1.00 96.56 111 ALA A O 1
ATOM 814 N N . GLY A 1 112 ? 0.072 1.757 5.686 1.00 97.25 112 GLY A N 1
ATOM 815 C CA . GLY A 1 112 ? 0.260 2.071 4.271 1.00 97.25 112 GLY A CA 1
ATOM 816 C C . GLY A 1 112 ? 1.709 1.908 3.808 1.00 97.25 112 GLY A C 1
ATOM 817 O O . GLY A 1 112 ? 1.934 1.387 2.718 1.00 97.25 112 GLY A O 1
ATOM 818 N N . THR A 1 113 ? 2.682 2.296 4.640 1.00 96.75 113 THR A N 1
ATOM 819 C CA . THR A 1 113 ? 4.110 2.071 4.365 1.00 96.75 113 THR A CA 1
ATOM 820 C C . THR A 1 113 ? 4.450 0.581 4.344 1.00 96.75 113 THR A C 1
ATOM 822 O O . THR A 1 113 ? 5.067 0.132 3.385 1.00 96.75 113 THR A O 1
ATOM 825 N N . GLU A 1 114 ? 3.990 -0.201 5.330 1.00 98.31 114 GLU A N 1
ATOM 826 C CA . GLU A 1 114 ? 4.224 -1.657 5.354 1.00 98.31 114 GLU A CA 1
ATOM 827 C C . GLU A 1 114 ? 3.622 -2.350 4.120 1.00 98.31 114 GLU A C 1
ATOM 829 O O . GLU A 1 114 ? 4.278 -3.156 3.464 1.00 98.31 114 GLU A O 1
ATOM 834 N N . ILE A 1 115 ? 2.395 -1.978 3.746 1.00 98.50 115 ILE A N 1
ATOM 835 C CA . ILE A 1 115 ? 1.723 -2.491 2.545 1.00 98.50 115 ILE A CA 1
ATOM 836 C C . ILE A 1 115 ? 2.521 -2.163 1.278 1.00 98.50 115 ILE A C 1
ATOM 838 O O . ILE A 1 115 ? 2.634 -2.997 0.382 1.00 98.50 115 ILE A O 1
ATOM 842 N N . LEU A 1 116 ? 3.058 -0.946 1.178 1.00 98.50 116 LEU A N 1
ATOM 843 C CA . LEU A 1 116 ? 3.852 -0.524 0.028 1.00 98.50 116 LEU A CA 1
ATOM 844 C C . LEU A 1 116 ? 5.163 -1.316 -0.071 1.00 98.50 116 LEU A C 1
ATOM 846 O O . LEU A 1 116 ? 5.525 -1.751 -1.164 1.00 98.50 116 LEU A O 1
ATOM 850 N N . GLU A 1 117 ? 5.853 -1.532 1.048 1.00 98.44 117 GLU A N 1
ATOM 851 C CA . GLU A 1 117 ? 7.083 -2.333 1.099 1.00 98.44 117 GLU A CA 1
ATOM 852 C C . GLU A 1 117 ? 6.826 -3.795 0.702 1.00 98.44 117 GLU A C 1
ATOM 854 O O . GLU A 1 117 ? 7.554 -4.344 -0.130 1.00 98.44 117 GLU A O 1
ATOM 859 N N . ASP A 1 118 ? 5.749 -4.404 1.209 1.00 98.69 118 ASP A N 1
ATOM 860 C CA . ASP A 1 118 ? 5.367 -5.777 0.854 1.00 98.69 118 ASP A CA 1
ATOM 861 C C . ASP A 1 118 ? 4.986 -5.901 -0.633 1.00 98.69 118 ASP A C 1
ATOM 863 O O . ASP A 1 118 ? 5.398 -6.843 -1.312 1.00 98.69 118 ASP A O 1
ATOM 867 N N . LEU A 1 119 ? 4.284 -4.909 -1.195 1.00 98.56 119 LEU A N 1
ATOM 868 C CA . LEU A 1 119 ? 3.975 -4.859 -2.628 1.00 98.56 119 LEU A CA 1
ATOM 869 C C . LEU A 1 119 ? 5.233 -4.729 -3.501 1.00 98.56 119 LEU A C 1
ATOM 871 O O . LEU A 1 119 ? 5.296 -5.332 -4.578 1.00 98.56 119 LEU A O 1
ATOM 875 N N . ALA A 1 120 ? 6.241 -3.977 -3.053 1.00 98.69 120 ALA A N 1
ATOM 876 C CA . ALA A 1 120 ? 7.526 -3.888 -3.743 1.00 98.69 120 ALA A CA 1
ATOM 877 C C . ALA A 1 120 ? 8.264 -5.239 -3.722 1.00 98.69 120 ALA A C 1
ATOM 879 O O . ALA A 1 120 ? 8.788 -5.681 -4.750 1.00 98.69 120 ALA A O 1
ATOM 880 N N . GLU A 1 121 ? 8.254 -5.940 -2.583 1.00 98.62 121 GLU A N 1
ATOM 881 C CA . GLU A 1 121 ? 8.815 -7.290 -2.470 1.00 98.62 121 GLU A CA 1
ATOM 882 C C . GLU A 1 121 ? 8.050 -8.299 -3.345 1.00 98.62 121 GLU A C 1
ATOM 884 O O . GLU A 1 121 ? 8.657 -9.135 -4.026 1.00 98.62 121 GLU A O 1
ATOM 889 N N . LEU A 1 122 ? 6.719 -8.208 -3.379 1.00 98.25 122 LEU A N 1
ATOM 890 C CA . LEU A 1 122 ? 5.863 -9.025 -4.233 1.00 98.25 122 LEU A CA 1
ATOM 891 C C . LEU A 1 122 ? 6.179 -8.808 -5.719 1.00 98.25 122 LEU A C 1
ATOM 893 O O . LEU A 1 122 ? 6.310 -9.784 -6.462 1.00 98.25 122 LEU A O 1
ATOM 897 N N . ALA A 1 123 ? 6.351 -7.557 -6.153 1.00 98.38 123 ALA A N 1
ATOM 898 C CA . ALA A 1 123 ? 6.732 -7.229 -7.525 1.00 98.38 123 ALA A CA 1
ATOM 899 C C . ALA A 1 123 ? 8.075 -7.864 -7.914 1.00 98.38 123 ALA A C 1
ATOM 901 O O . ALA A 1 123 ? 8.189 -8.447 -8.998 1.00 98.38 123 ALA A O 1
ATOM 902 N N . ALA A 1 124 ? 9.065 -7.818 -7.017 1.00 98.38 124 ALA A N 1
ATOM 903 C CA . ALA A 1 124 ? 10.364 -8.449 -7.230 1.00 98.38 124 ALA A CA 1
ATOM 904 C C . ALA A 1 124 ? 10.232 -9.978 -7.346 1.00 98.38 124 ALA A C 1
ATOM 906 O O . ALA A 1 124 ? 10.714 -10.577 -8.309 1.00 98.38 124 ALA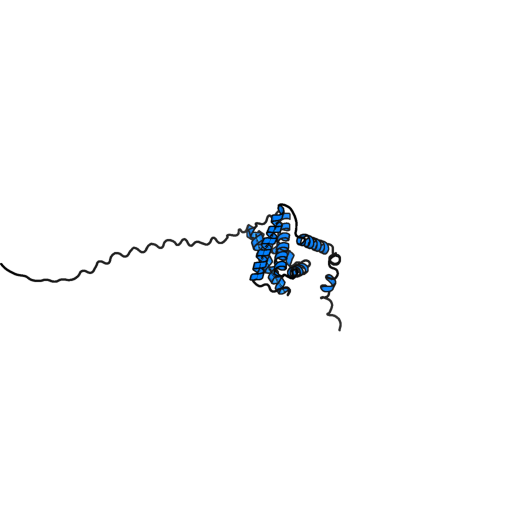 A O 1
ATOM 907 N N . LYS A 1 125 ? 9.496 -10.620 -6.424 1.00 98.31 125 LYS A N 1
ATOM 908 C CA . LYS A 1 125 ? 9.226 -12.073 -6.453 1.00 98.31 125 LYS A CA 1
ATOM 909 C C . LYS A 1 125 ? 8.490 -12.516 -7.720 1.00 98.31 125 LYS A C 1
ATOM 911 O O . LYS A 1 125 ? 8.750 -13.607 -8.227 1.00 98.31 125 LYS A O 1
ATOM 916 N N . ALA A 1 126 ? 7.584 -11.685 -8.230 1.00 97.69 126 ALA A N 1
ATOM 917 C CA . ALA A 1 126 ? 6.830 -11.938 -9.455 1.00 97.69 126 ALA A CA 1
ATOM 918 C C . ALA A 1 126 ? 7.628 -11.639 -10.742 1.00 97.69 126 ALA A C 1
ATOM 920 O O . ALA A 1 126 ? 7.135 -11.908 -11.839 1.00 97.69 126 ALA A O 1
ATOM 921 N N . GLY A 1 127 ? 8.845 -11.091 -10.632 1.00 97.75 127 GLY A N 1
ATOM 922 C CA . GLY A 1 127 ? 9.668 -10.698 -11.777 1.00 97.75 127 GLY A CA 1
ATOM 923 C C . GLY A 1 127 ? 9.126 -9.482 -12.536 1.00 97.75 127 GLY A C 1
ATOM 924 O O . GLY A 1 127 ? 9.387 -9.353 -13.731 1.00 97.75 127 GLY A O 1
ATOM 925 N N . VAL A 1 128 ? 8.345 -8.625 -11.868 1.00 97.69 128 VAL A N 1
ATOM 926 C CA . VAL A 1 128 ? 7.796 -7.386 -12.439 1.00 97.69 128 VAL A CA 1
ATOM 927 C C . VAL A 1 128 ? 8.858 -6.290 -12.458 1.00 97.69 128 VAL A C 1
ATOM 929 O O . VAL A 1 128 ? 9.189 -5.783 -13.527 1.00 97.69 128 VAL A O 1
ATOM 932 N N . HIS A 1 129 ? 9.393 -5.937 -11.287 1.00 98.25 129 HIS A N 1
ATOM 933 C CA . HIS A 1 129 ? 10.429 -4.917 -11.114 1.00 98.25 129 HIS A CA 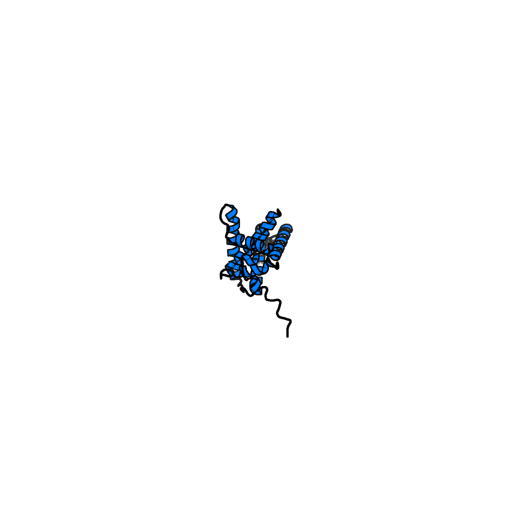1
ATOM 934 C C . HIS A 1 129 ? 11.128 -5.120 -9.765 1.00 98.25 129 HIS A C 1
ATOM 936 O O . HIS A 1 129 ? 10.469 -5.424 -8.772 1.00 98.25 129 HIS A O 1
ATOM 942 N N . GLU A 1 130 ? 12.451 -4.963 -9.724 1.00 98.44 130 GLU A N 1
ATOM 943 C CA . GLU A 1 130 ? 13.230 -4.960 -8.479 1.00 98.44 130 GLU A CA 1
ATOM 944 C C . GLU A 1 130 ? 13.442 -3.506 -8.043 1.00 98.44 130 GLU A C 1
ATOM 946 O O . GLU A 1 130 ? 14.338 -2.830 -8.548 1.00 98.44 130 GLU A O 1
ATOM 951 N N . PHE A 1 131 ? 12.594 -3.017 -7.137 1.00 98.25 131 PHE A N 1
ATOM 952 C CA . PHE A 1 131 ? 12.628 -1.624 -6.689 1.00 98.25 131 PHE A CA 1
ATOM 953 C C . PHE A 1 131 ? 13.889 -1.304 -5.875 1.00 98.25 131 PHE A C 1
ATOM 955 O O . PHE A 1 131 ? 14.248 -2.042 -4.953 1.00 98.25 131 PHE A O 1
ATOM 962 N N . THR A 1 132 ? 14.535 -0.171 -6.162 1.00 98.50 132 THR A N 1
ATOM 963 C CA . THR A 1 132 ? 15.573 0.377 -5.272 1.00 98.50 132 THR A CA 1
ATOM 964 C C . THR A 1 132 ? 14.947 1.088 -4.066 1.00 98.50 132 THR A C 1
ATOM 966 O O . THR A 1 132 ? 13.787 1.500 -4.134 1.00 98.50 132 THR A O 1
ATOM 969 N N . PRO A 1 133 ? 15.692 1.302 -2.962 1.00 97.94 133 PRO A N 1
ATOM 970 C CA . PRO A 1 133 ? 15.190 2.074 -1.823 1.00 97.94 133 PRO A CA 1
ATOM 971 C C . PRO A 1 133 ? 14.672 3.467 -2.210 1.00 97.94 133 PRO A C 1
ATOM 973 O O . PRO A 1 133 ? 13.648 3.905 -1.696 1.00 97.94 133 PRO A O 1
ATOM 976 N N . GLU A 1 134 ? 15.334 4.142 -3.152 1.00 98.25 134 GLU A N 1
ATOM 977 C CA . GLU A 1 134 ? 14.920 5.458 -3.650 1.00 98.25 134 GLU A CA 1
ATOM 978 C C . GLU A 1 134 ? 13.617 5.394 -4.464 1.00 98.25 134 GLU A C 1
ATOM 980 O O . GLU A 1 134 ? 12.815 6.325 -4.417 1.00 98.25 134 GLU A O 1
ATOM 985 N N . GLU A 1 135 ? 13.384 4.307 -5.206 1.00 98.38 135 GLU A N 1
ATOM 986 C CA . GLU A 1 135 ? 12.126 4.094 -5.931 1.00 98.38 135 GLU A CA 1
ATOM 987 C C . GLU A 1 135 ? 10.967 3.788 -4.975 1.00 98.38 135 GLU A C 1
ATOM 989 O O . GLU A 1 135 ? 9.871 4.310 -5.173 1.00 98.38 135 GLU A O 1
ATOM 994 N N . VAL A 1 136 ? 11.209 2.994 -3.925 1.00 98.38 136 VAL A N 1
ATOM 995 C CA . VAL A 1 136 ? 10.229 2.728 -2.856 1.00 98.38 136 VAL A CA 1
ATOM 996 C C . VAL A 1 136 ? 9.873 4.024 -2.123 1.00 98.38 136 VAL A C 1
ATOM 998 O O . VAL A 1 136 ? 8.695 4.332 -1.952 1.00 98.38 136 VAL A O 1
ATOM 1001 N N . GLU A 1 137 ? 10.872 4.830 -1.751 1.00 97.19 137 GLU A N 1
ATOM 1002 C CA . GLU A 1 137 ? 10.661 6.141 -1.128 1.00 97.19 137 GLU A CA 1
ATOM 1003 C C . GLU A 1 137 ? 9.884 7.092 -2.060 1.00 97.19 137 GLU A C 1
ATOM 1005 O O . GLU A 1 137 ? 8.923 7.742 -1.640 1.00 97.19 137 GLU A O 1
ATOM 1010 N N . GLY A 1 138 ? 10.244 7.133 -3.347 1.00 97.12 138 GLY A N 1
ATOM 1011 C CA . GLY A 1 138 ? 9.520 7.898 -4.363 1.00 97.12 138 GLY A CA 1
ATOM 1012 C C . GLY A 1 138 ? 8.057 7.466 -4.497 1.00 97.12 138 GLY A C 1
ATOM 1013 O O . GLY A 1 138 ? 7.161 8.315 -4.504 1.00 97.12 138 GLY A O 1
ATOM 1014 N N . ALA A 1 139 ? 7.804 6.155 -4.525 1.00 98.19 139 ALA A N 1
ATOM 1015 C CA . ALA A 1 139 ? 6.458 5.597 -4.554 1.00 98.19 139 ALA A CA 1
ATOM 1016 C C . ALA A 1 139 ? 5.671 5.952 -3.286 1.00 98.19 139 ALA A C 1
ATOM 1018 O O . ALA A 1 139 ? 4.487 6.264 -3.382 1.00 98.19 139 ALA A O 1
ATOM 1019 N N . ALA A 1 140 ? 6.309 5.970 -2.112 1.00 97.31 140 ALA A N 1
ATOM 1020 C CA . ALA A 1 140 ? 5.668 6.360 -0.859 1.00 97.31 140 ALA A CA 1
ATOM 1021 C C . ALA A 1 140 ? 5.237 7.837 -0.861 1.00 97.31 140 ALA A C 1
ATOM 1023 O O . ALA A 1 140 ? 4.102 8.149 -0.487 1.00 97.31 140 ALA A O 1
ATOM 1024 N N . PHE A 1 141 ? 6.088 8.752 -1.343 1.00 96.56 141 PHE A N 1
ATOM 1025 C CA . PHE A 1 141 ? 5.709 10.161 -1.510 1.00 96.56 141 PHE A CA 1
ATOM 1026 C C . PHE A 1 141 ? 4.542 10.334 -2.479 1.00 96.56 141 PHE A C 1
ATOM 1028 O O . PHE A 1 141 ? 3.578 11.043 -2.180 1.00 96.56 141 PHE A O 1
ATOM 1035 N N . GLN A 1 142 ? 4.597 9.639 -3.610 1.00 97.31 142 GLN A N 1
ATOM 1036 C CA . GLN A 1 142 ? 3.535 9.676 -4.601 1.00 97.31 142 GLN A CA 1
ATOM 1037 C C . GLN A 1 142 ? 2.225 9.073 -4.073 1.00 97.31 142 GLN A C 1
ATOM 1039 O O . GLN A 1 142 ? 1.159 9.650 -4.281 1.00 97.31 142 GLN A O 1
ATOM 1044 N N . ALA A 1 143 ? 2.289 7.962 -3.338 1.00 96.69 143 ALA A N 1
ATOM 1045 C CA . ALA A 1 143 ? 1.136 7.334 -2.702 1.00 96.69 143 ALA A CA 1
ATOM 1046 C C . ALA A 1 143 ? 0.456 8.288 -1.709 1.00 96.69 143 ALA A C 1
ATOM 1048 O O . ALA A 1 143 ? -0.767 8.423 -1.725 1.00 96.69 143 ALA A O 1
ATOM 1049 N N . MET A 1 144 ? 1.229 9.013 -0.892 1.00 92.94 144 MET A N 1
ATOM 1050 C CA . MET A 1 144 ? 0.684 10.034 0.010 1.00 92.94 144 MET A CA 1
ATOM 1051 C C . MET A 1 144 ? -0.029 11.163 -0.740 1.00 92.94 144 MET A C 1
ATOM 1053 O O . MET A 1 144 ? -1.092 11.613 -0.303 1.00 92.94 144 MET A O 1
ATOM 1057 N N . ASP A 1 145 ? 0.530 11.624 -1.859 1.00 93.81 145 ASP A N 1
ATOM 1058 C CA . ASP A 1 145 ? -0.085 12.670 -2.676 1.00 93.81 145 ASP A CA 1
ATOM 1059 C C . ASP A 1 145 ? -1.394 12.194 -3.321 1.00 93.81 145 ASP A C 1
ATOM 1061 O O . ASP A 1 145 ? -2.403 12.897 -3.215 1.00 93.81 145 ASP A O 1
ATOM 1065 N N . ILE A 1 146 ? -1.414 10.984 -3.893 1.00 94.19 146 ILE A N 1
ATOM 1066 C CA . ILE A 1 146 ? -2.623 10.360 -4.458 1.00 94.19 146 ILE A CA 1
ATOM 1067 C C . ILE A 1 146 ? -3.679 10.172 -3.361 1.00 94.19 146 ILE A C 1
ATOM 1069 O O . ILE A 1 146 ? -4.833 10.565 -3.533 1.00 94.19 146 ILE A O 1
ATOM 1073 N N . TYR A 1 147 ? -3.296 9.622 -2.207 1.00 92.00 147 TYR A N 1
ATOM 1074 C CA . TYR A 1 147 ? -4.201 9.416 -1.077 1.00 92.00 147 TYR A CA 1
ATOM 1075 C C . TYR A 1 147 ? -4.796 10.742 -0.580 1.00 92.00 147 TYR A C 1
ATOM 1077 O O . TYR A 1 147 ? -6.008 10.847 -0.367 1.00 92.00 147 TYR A O 1
ATOM 1085 N N . ARG A 1 148 ? -3.971 11.793 -0.455 1.00 89.06 148 ARG A N 1
ATOM 1086 C CA . ARG A 1 148 ? -4.426 13.141 -0.083 1.00 89.06 148 ARG A CA 1
ATOM 1087 C C . ARG A 1 148 ? -5.368 13.728 -1.128 1.00 89.06 148 ARG A C 1
ATOM 1089 O O . ARG A 1 148 ? -6.345 14.364 -0.749 1.00 89.06 148 ARG A O 1
ATOM 1096 N N . GLU A 1 149 ? -5.097 13.545 -2.416 1.00 88.81 149 GLU A N 1
ATOM 1097 C CA . GLU A 1 149 ? -5.987 13.988 -3.492 1.00 88.81 149 GLU A CA 1
ATOM 1098 C C . GLU A 1 149 ? -7.337 13.261 -3.424 1.00 88.81 149 GLU A C 1
ATOM 1100 O O . GLU A 1 149 ? -8.387 13.900 -3.507 1.00 88.81 149 GLU A O 1
ATOM 1105 N N . MET A 1 150 ? -7.324 11.949 -3.177 1.00 85.31 150 MET A N 1
ATOM 1106 C CA . MET A 1 150 ? -8.534 11.141 -3.031 1.00 85.31 150 MET A CA 1
ATOM 1107 C C . MET A 1 150 ? -9.378 11.553 -1.819 1.00 85.31 150 MET A C 1
ATOM 1109 O O . MET A 1 150 ? -10.572 11.795 -1.982 1.00 85.31 150 MET A O 1
ATOM 1113 N N . LYS A 1 151 ? -8.783 11.688 -0.624 1.00 81.25 151 LYS A N 1
ATOM 1114 C CA . LYS A 1 151 ? -9.516 12.073 0.602 1.00 81.25 151 LYS A CA 1
ATOM 1115 C C . LYS A 1 151 ? -9.804 13.578 0.679 1.00 81.25 151 LYS A C 1
ATOM 1117 O O . LYS A 1 151 ? -10.790 13.997 1.273 1.00 81.25 151 LYS A O 1
ATOM 1122 N N . GLY A 1 152 ? -8.979 14.420 0.056 1.00 70.56 152 GLY A N 1
ATOM 1123 C CA . GLY A 1 152 ? -9.189 15.869 -0.030 1.00 70.56 152 GLY A CA 1
ATOM 1124 C C . GLY A 1 152 ? -10.338 16.262 -0.966 1.00 70.56 152 GLY A C 1
ATOM 1125 O O . GLY A 1 152 ? -10.970 17.302 -0.768 1.00 70.56 152 GLY A O 1
ATOM 1126 N N . ARG A 1 153 ? -10.664 15.411 -1.948 1.00 58.97 153 ARG A N 1
ATOM 1127 C CA . ARG A 1 153 ? -11.822 15.567 -2.844 1.00 58.97 153 ARG A CA 1
ATOM 1128 C C . ARG A 1 153 ? -13.176 15.257 -2.203 1.00 58.97 153 ARG A C 1
ATOM 1130 O O . ARG A 1 153 ? -14.198 15.497 -2.846 1.00 58.97 153 ARG A O 1
ATOM 1137 N N . ASP A 1 154 ? -13.227 14.872 -0.928 1.00 52.12 154 ASP A N 1
ATOM 1138 C CA . ASP A 1 154 ? -14.482 14.832 -0.156 1.00 52.12 154 ASP A CA 1
ATOM 1139 C C . ASP A 1 154 ? -15.066 16.243 0.117 1.00 52.12 154 ASP A C 1
ATOM 1141 O O . ASP A 1 154 ? -16.176 16.379 0.631 1.00 52.12 154 ASP A O 1
ATOM 1145 N N . GLY A 1 155 ? -14.376 17.310 -0.322 1.00 44.34 155 GLY A N 1
ATOM 1146 C CA . GLY A 1 155 ? -14.931 18.657 -0.531 1.00 44.34 155 GLY A CA 1
ATOM 1147 C C . GLY A 1 155 ? -15.645 18.884 -1.880 1.00 44.34 155 GLY A C 1
ATOM 1148 O O . GLY A 1 155 ? -16.144 19.984 -2.118 1.00 44.34 155 GLY A O 1
ATOM 1149 N N . GLY A 1 156 ? -15.724 17.872 -2.749 1.00 42.34 156 GLY A N 1
ATOM 1150 C CA . GLY A 1 156 ? -16.431 17.903 -4.028 1.00 42.34 156 GLY A CA 1
ATOM 1151 C C . GLY A 1 156 ? -15.517 17.813 -5.258 1.00 42.34 156 GLY A C 1
ATOM 1152 O O . GLY A 1 156 ? -14.710 18.701 -5.506 1.00 42.34 156 GLY A O 1
ATOM 1153 N N . ALA A 1 157 ? -15.798 16.792 -6.074 1.00 42.97 157 ALA A N 1
ATOM 1154 C CA . ALA A 1 157 ? -15.477 16.621 -7.496 1.00 42.97 157 ALA A CA 1
ATOM 1155 C C . ALA A 1 157 ? -14.212 15.811 -7.880 1.00 42.97 157 ALA A C 1
ATOM 1157 O O . ALA A 1 157 ? -13.075 16.241 -7.704 1.00 42.97 157 ALA A O 1
ATOM 1158 N N . GLU A 1 158 ? -14.516 14.677 -8.534 1.00 46.34 158 GLU A N 1
ATOM 1159 C CA . GLU A 1 158 ? -13.729 13.863 -9.484 1.00 46.34 158 GLU A CA 1
ATOM 1160 C C . GLU A 1 158 ? -12.805 12.763 -8.923 1.00 46.34 158 GLU A C 1
ATOM 1162 O O . GLU A 1 158 ? -11.634 12.957 -8.615 1.00 46.34 158 GLU A O 1
ATOM 1167 N N . ARG A 1 159 ? -13.342 11.536 -8.854 1.00 57.41 159 ARG A N 1
ATOM 1168 C CA . ARG A 1 159 ? -12.560 10.304 -8.662 1.00 57.41 159 ARG A CA 1
ATOM 1169 C C . ARG A 1 159 ? -11.635 10.066 -9.868 1.00 57.41 159 ARG A C 1
ATOM 1171 O O . ARG A 1 159 ? -12.114 10.189 -10.995 1.00 57.41 159 ARG A O 1
ATOM 1178 N N . PRO A 1 160 ? -10.367 9.654 -9.682 1.00 55.56 160 PRO A N 1
ATOM 1179 C CA . PRO A 1 160 ? -9.597 9.073 -10.773 1.00 55.56 160 PRO A CA 1
ATOM 1180 C C . PRO A 1 160 ? -10.209 7.709 -11.125 1.00 55.56 160 PRO A C 1
ATOM 1182 O O . PRO A 1 160 ? -10.493 6.898 -10.241 1.00 55.56 160 PRO A O 1
ATOM 1185 N N . GLN A 1 161 ? -10.429 7.480 -12.418 1.00 56.06 161 GLN A N 1
ATOM 1186 C CA . GLN A 1 161 ? -11.085 6.307 -13.018 1.00 56.06 161 GLN A CA 1
ATOM 1187 C C . GLN A 1 161 ? -10.605 4.956 -12.452 1.00 56.06 161 GLN A C 1
ATOM 1189 O O . GLN A 1 161 ? -11.396 4.033 -12.336 1.00 56.06 161 GLN A O 1
ATOM 1194 N N . ILE A 1 162 ? -9.371 4.888 -11.948 1.00 53.28 162 ILE A N 1
ATOM 1195 C CA . ILE A 1 162 ? -8.721 3.710 -11.354 1.00 53.28 162 ILE A CA 1
ATOM 1196 C C . ILE A 1 162 ? -9.563 3.022 -10.261 1.00 53.28 162 ILE A C 1
ATOM 1198 O O . ILE A 1 162 ? -9.673 1.797 -10.251 1.00 53.28 162 ILE A O 1
ATOM 1202 N N . VAL A 1 163 ? -10.193 3.773 -9.347 1.00 59.41 163 VAL A N 1
ATOM 1203 C CA . VAL A 1 163 ? -11.017 3.168 -8.274 1.00 59.41 163 VAL A CA 1
ATOM 1204 C C . VAL A 1 163 ? -12.311 2.577 -8.834 1.00 59.41 163 VAL A C 1
ATOM 1206 O O . VAL A 1 163 ? -12.801 1.558 -8.344 1.00 59.41 163 VAL A O 1
ATOM 1209 N N . GLU A 1 164 ? -12.894 3.218 -9.843 1.00 64.56 164 GLU A N 1
ATOM 1210 C CA . GLU A 1 164 ? -14.105 2.726 -10.501 1.00 64.56 164 GLU A CA 1
ATOM 1211 C C . GLU A 1 164 ? -13.791 1.512 -11.371 1.00 64.56 164 GLU A C 1
ATOM 1213 O O . GLU A 1 164 ? -14.480 0.498 -11.250 1.00 64.56 164 GLU A O 1
ATOM 1218 N N . ASP A 1 165 ? -12.696 1.565 -12.124 1.00 63.56 165 ASP A N 1
ATOM 1219 C CA . ASP A 1 165 ? -12.193 0.472 -12.949 1.00 63.56 165 ASP A CA 1
ATOM 1220 C C . ASP A 1 165 ? -11.882 -0.758 -12.084 1.00 63.56 165 ASP A C 1
ATOM 1222 O O . ASP A 1 165 ? -12.330 -1.866 -12.385 1.00 63.56 165 ASP A O 1
ATOM 1226 N N . PHE A 1 166 ? -11.214 -0.577 -10.940 1.00 67.00 166 PHE A N 1
ATOM 1227 C CA . PHE A 1 166 ? -10.917 -1.677 -10.021 1.00 67.00 166 PHE A CA 1
ATOM 1228 C C . PHE A 1 166 ? -12.185 -2.289 -9.411 1.00 67.00 166 PHE A C 1
ATOM 1230 O O . PHE A 1 166 ? -12.345 -3.512 -9.390 1.00 67.00 166 PHE A O 1
ATOM 1237 N N . ASN A 1 167 ? -13.126 -1.459 -8.949 1.00 71.44 167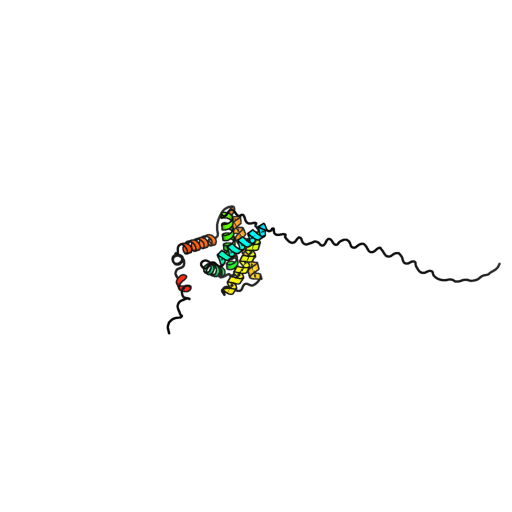 ASN A N 1
ATOM 1238 C CA . ASN A 1 167 ? -14.399 -1.946 -8.409 1.00 71.44 167 ASN A CA 1
ATOM 1239 C C . ASN A 1 167 ? -15.238 -2.669 -9.471 1.00 71.44 167 ASN A C 1
ATOM 1241 O O . ASN A 1 167 ? -15.893 -3.668 -9.162 1.00 71.44 167 ASN A O 1
ATOM 1245 N N . GLN A 1 168 ? -15.207 -2.196 -10.716 1.00 77.12 168 GLN A N 1
ATOM 1246 C CA . GLN A 1 168 ? -15.887 -2.837 -11.831 1.00 77.12 168 GLN A CA 1
ATOM 1247 C C . GLN A 1 168 ? -15.273 -4.205 -12.138 1.00 77.12 168 GLN A C 1
ATOM 1249 O O . GLN A 1 168 ? -16.015 -5.173 -12.301 1.00 77.12 168 GLN A O 1
ATOM 1254 N N . ILE A 1 169 ? -13.944 -4.320 -12.144 1.00 70.31 169 ILE A N 1
ATOM 1255 C CA . ILE A 1 169 ? -13.254 -5.598 -12.363 1.00 70.31 169 ILE A CA 1
ATOM 1256 C C . ILE A 1 169 ? -13.585 -6.596 -11.247 1.00 70.31 169 ILE A C 1
ATOM 1258 O O . ILE A 1 169 ? -13.967 -7.727 -11.538 1.00 70.31 169 ILE A O 1
ATOM 1262 N N . VAL A 1 170 ? -13.553 -6.170 -9.981 1.00 72.31 170 VAL A N 1
ATOM 1263 C CA . VAL A 1 170 ? -13.918 -7.022 -8.833 1.00 72.31 170 VAL A CA 1
ATOM 1264 C C . VAL A 1 170 ? -15.370 -7.500 -8.932 1.00 72.31 170 VAL A C 1
ATOM 1266 O O . VAL A 1 170 ? -15.665 -8.666 -8.671 1.00 72.31 170 VAL A O 1
ATOM 1269 N N . ALA A 1 171 ? -16.295 -6.622 -9.327 1.00 76.25 171 ALA A N 1
ATOM 1270 C CA . ALA A 1 171 ? -17.697 -6.991 -9.512 1.00 76.25 171 ALA A CA 1
ATOM 1271 C C . ALA A 1 171 ? -17.889 -7.988 -10.669 1.00 76.25 171 ALA A C 1
ATOM 1273 O O . ALA A 1 171 ? -18.731 -8.884 -10.586 1.00 76.25 171 ALA A O 1
ATOM 1274 N N . LEU A 1 172 ? -17.107 -7.853 -11.741 1.00 76.31 172 LEU A N 1
ATOM 1275 C CA . LEU A 1 172 ? -17.132 -8.768 -12.880 1.00 76.31 172 LEU A CA 1
ATOM 1276 C C . LEU A 1 172 ? -16.512 -10.124 -12.543 1.00 76.31 172 LEU A C 1
ATOM 1278 O O . LEU A 1 172 ? -17.068 -11.139 -12.958 1.00 76.31 172 LEU A O 1
ATOM 1282 N N . ASP A 1 173 ? -15.445 -10.165 -11.746 1.00 73.25 173 ASP A N 1
ATOM 1283 C CA . ASP A 1 173 ? -14.886 -11.412 -11.216 1.00 73.25 173 ASP A CA 1
ATOM 1284 C C . ASP A 1 173 ? -15.916 -12.176 -10.373 1.00 73.25 173 ASP A C 1
ATOM 1286 O O . ASP A 1 173 ? -16.212 -13.344 -10.630 1.00 73.25 173 ASP A O 1
ATOM 1290 N N . GLN A 1 174 ? -16.559 -11.492 -9.419 1.00 73.75 174 GLN A N 1
ATOM 1291 C CA . GLN A 1 174 ? -17.605 -12.092 -8.583 1.00 73.75 174 GLN A CA 1
ATOM 1292 C C . GLN A 1 174 ? -18.792 -12.613 -9.403 1.00 73.75 174 GLN A C 1
ATOM 1294 O O . GLN A 1 174 ? -19.430 -13.594 -9.017 1.00 73.75 174 GLN A O 1
ATOM 1299 N N . ALA A 1 175 ? -19.083 -11.973 -10.535 1.00 82.69 175 ALA A N 1
ATOM 1300 C CA . ALA A 1 175 ? -20.122 -12.395 -11.464 1.00 82.69 175 ALA A CA 1
ATOM 1301 C C . ALA A 1 175 ? -19.670 -13.497 -12.446 1.00 82.69 175 ALA A C 1
ATOM 1303 O O . ALA A 1 175 ? -20.503 -13.978 -13.216 1.00 82.69 175 ALA A O 1
ATOM 1304 N N . GLY A 1 176 ? -18.390 -13.893 -12.445 1.00 79.56 176 GLY A N 1
ATOM 1305 C CA . GLY A 1 176 ? -17.817 -14.837 -13.411 1.00 79.56 176 GLY A CA 1
ATOM 1306 C C . GLY A 1 176 ? -17.753 -14.286 -14.840 1.00 79.56 176 GLY A C 1
ATOM 1307 O O . GLY A 1 176 ? -17.862 -15.046 -15.797 1.00 79.56 176 GLY A O 1
ATOM 1308 N N . LYS A 1 177 ? -17.640 -12.962 -14.989 1.00 84.56 177 LYS A N 1
ATOM 1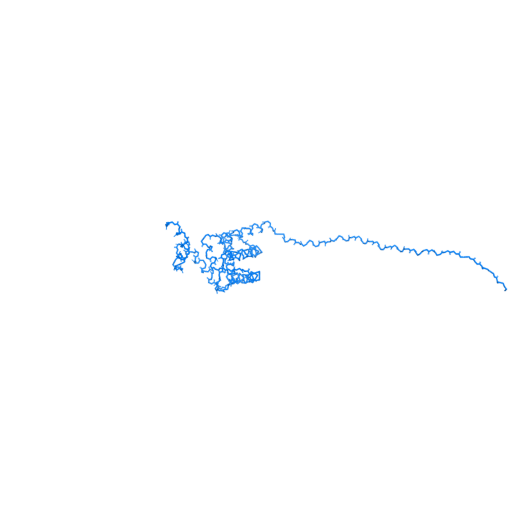309 C CA . LYS A 1 177 ? -17.722 -12.214 -16.257 1.00 84.56 177 LYS A CA 1
ATOM 1310 C C . LYS A 1 177 ? -16.417 -11.536 -16.662 1.00 84.56 177 LYS A C 1
ATOM 1312 O O . LYS A 1 177 ? -16.423 -10.624 -17.486 1.00 84.56 177 LYS A O 1
ATOM 1317 N N . ILE A 1 178 ? -15.294 -11.949 -16.086 1.00 74.31 178 ILE A N 1
ATOM 1318 C CA . ILE A 1 178 ? -14.002 -11.301 -16.333 1.00 74.31 178 ILE A CA 1
ATOM 1319 C C . ILE A 1 178 ? -13.588 -11.377 -17.817 1.00 74.31 178 ILE A C 1
ATOM 1321 O O . ILE A 1 178 ? -13.012 -10.430 -18.351 1.00 74.31 178 ILE A O 1
ATOM 1325 N N . ASP A 1 179 ? -14.002 -12.437 -18.521 1.00 68.38 179 ASP A N 1
ATOM 1326 C CA . ASP A 1 179 ? -13.761 -12.621 -19.959 1.00 68.38 179 ASP A CA 1
ATOM 1327 C C . ASP A 1 179 ? -14.497 -11.595 -20.847 1.00 68.38 179 ASP A C 1
ATOM 1329 O O . ASP A 1 179 ? -14.088 -11.371 -21.986 1.00 68.38 179 ASP A O 1
ATOM 1333 N N . GLU A 1 180 ? -15.566 -10.950 -20.354 1.00 74.12 180 GLU A N 1
ATOM 1334 C CA . GLU A 1 180 ? -16.322 -9.941 -21.116 1.00 74.12 180 GLU A CA 1
ATOM 1335 C C . GLU A 1 180 ? -15.558 -8.611 -21.240 1.00 74.12 180 GLU A C 1
ATOM 1337 O O . GLU A 1 180 ? -15.768 -7.871 -22.202 1.00 74.12 180 GLU A O 1
ATOM 1342 N N . VAL A 1 181 ? -14.667 -8.309 -20.289 1.00 64.81 181 VAL A N 1
ATOM 1343 C CA . VAL A 1 181 ? -13.892 -7.053 -20.252 1.00 64.81 181 VAL A CA 1
ATOM 1344 C C . VAL A 1 181 ? -12.419 -7.227 -20.600 1.00 64.81 181 VAL A C 1
ATOM 1346 O O . VAL A 1 181 ? -11.790 -6.273 -21.050 1.00 64.81 181 VAL A O 1
ATOM 1349 N N . ALA A 1 182 ? -11.877 -8.437 -20.457 1.00 64.19 182 ALA A N 1
ATOM 1350 C CA . ALA A 1 182 ? -10.500 -8.761 -20.814 1.00 64.19 182 ALA A CA 1
ATOM 1351 C C . ALA A 1 182 ? -10.433 -10.091 -21.595 1.00 64.19 182 ALA A C 1
ATOM 1353 O O . ALA A 1 182 ? -9.928 -11.094 -21.076 1.00 64.19 182 ALA A O 1
ATOM 1354 N N . PRO A 1 183 ? -10.941 -10.134 -22.845 1.00 57.00 183 PRO A N 1
ATOM 1355 C CA . PRO A 1 183 ? -10.955 -11.358 -23.639 1.00 57.00 183 PRO A CA 1
ATOM 1356 C C . PRO A 1 183 ? -9.529 -11.888 -23.851 1.00 57.00 183 PRO A C 1
ATOM 1358 O O . PRO A 1 183 ? -8.669 -11.201 -24.406 1.00 57.00 183 PRO A O 1
ATOM 1361 N N . GLY A 1 184 ? -9.283 -13.121 -23.399 1.00 56.34 184 GLY A N 1
ATOM 1362 C CA . GLY A 1 184 ? -7.999 -13.819 -23.532 1.00 56.34 184 GLY A CA 1
ATOM 1363 C C . GLY A 1 184 ? -7.099 -13.799 -22.290 1.00 56.34 184 GLY A C 1
ATOM 1364 O O . GLY A 1 184 ? -6.024 -14.402 -22.326 1.00 56.34 184 GLY A O 1
ATOM 1365 N N . LEU A 1 185 ? -7.512 -13.168 -21.181 1.00 61.22 185 LEU A N 1
ATOM 1366 C CA . LEU A 1 185 ? -6.780 -13.243 -19.907 1.00 61.22 185 LEU A CA 1
ATOM 1367 C C . LEU A 1 185 ? -6.761 -14.692 -19.379 1.00 61.22 185 LEU A C 1
ATOM 1369 O O . LEU A 1 185 ? -5.704 -15.245 -19.076 1.00 61.22 185 LEU A O 1
ATOM 1373 N N . THR A 1 186 ? -7.912 -15.363 -19.401 1.00 55.84 186 THR A N 1
ATOM 1374 C CA . THR A 1 186 ? -8.060 -16.759 -18.962 1.00 55.84 186 THR A CA 1
ATOM 1375 C C . THR A 1 186 ? -7.281 -17.743 -19.846 1.00 55.84 186 THR A C 1
ATOM 1377 O O . THR A 1 186 ? -6.721 -18.715 -19.347 1.00 55.84 186 THR A O 1
ATOM 1380 N N . GLU A 1 187 ? -7.153 -17.480 -21.149 1.00 58.41 187 GLU A N 1
ATOM 1381 C CA . GLU A 1 187 ? -6.376 -18.325 -22.072 1.00 58.41 187 GLU A CA 1
ATOM 1382 C C . GLU A 1 187 ? -4.860 -18.116 -21.943 1.00 58.41 187 GLU A C 1
ATOM 1384 O O . GLU A 1 187 ? -4.095 -19.068 -22.112 1.00 58.41 187 GLU A O 1
ATOM 1389 N N . ARG A 1 188 ? -4.405 -16.900 -21.602 1.00 53.69 188 ARG A N 1
ATOM 1390 C CA . ARG A 1 188 ? -2.979 -16.615 -21.359 1.00 53.69 188 ARG A CA 1
ATOM 1391 C C . ARG A 1 188 ? -2.471 -17.144 -20.023 1.00 53.69 188 ARG A C 1
ATOM 1393 O O . ARG A 1 188 ? -1.296 -17.494 -19.944 1.00 53.69 188 ARG A O 1
ATOM 1400 N N . PHE A 1 189 ? -3.327 -17.210 -19.003 1.00 57.44 189 PHE A N 1
ATOM 1401 C CA . PHE A 1 189 ? -2.908 -17.528 -17.632 1.00 57.44 189 PHE A CA 1
ATOM 1402 C C . PHE A 1 189 ? -3.500 -18.838 -17.076 1.00 57.44 189 PHE A C 1
ATOM 1404 O O . PHE A 1 189 ? -2.897 -19.452 -16.201 1.00 57.44 189 PHE A O 1
ATOM 1411 N N . GLY A 1 190 ? -4.604 -19.351 -17.632 1.00 48.72 190 GLY A N 1
ATOM 1412 C CA . GLY A 1 190 ? -5.203 -20.646 -17.264 1.00 48.72 190 GLY A CA 1
ATOM 1413 C C . GLY A 1 190 ? -4.547 -21.876 -17.913 1.00 48.72 190 GLY A C 1
ATOM 1414 O O . GLY A 1 190 ? -4.896 -23.012 -17.592 1.00 48.72 190 GLY A O 1
ATOM 1415 N N . GLY A 1 191 ? -3.575 -21.683 -18.813 1.00 44.72 191 GLY A N 1
ATOM 1416 C CA . GLY A 1 191 ? -2.920 -22.752 -19.582 1.00 44.72 191 GLY A CA 1
ATOM 1417 C C . GLY A 1 191 ? -1.786 -23.513 -18.875 1.00 44.72 191 GLY A C 1
ATOM 1418 O O . GLY A 1 191 ? -1.151 -24.359 -19.501 1.00 44.72 191 GLY A O 1
ATOM 1419 N N . GLY A 1 192 ? -1.499 -23.238 -17.597 1.00 44.16 192 GLY A N 1
ATOM 1420 C CA . GLY A 1 192 ? -0.335 -23.796 -16.889 1.00 44.16 192 GLY A CA 1
ATOM 1421 C C . GLY A 1 192 ? -0.497 -25.197 -16.278 1.00 44.16 192 GLY A C 1
ATOM 1422 O O . GLY A 1 192 ? 0.500 -25.793 -15.878 1.00 44.16 192 GLY A O 1
ATOM 1423 N N . ALA A 1 193 ? -1.711 -25.756 -16.198 1.00 49.22 193 ALA A N 1
ATOM 1424 C CA . ALA A 1 193 ? -1.970 -26.964 -15.396 1.00 49.22 193 ALA A CA 1
ATOM 1425 C C . ALA A 1 193 ? -2.205 -28.274 -16.182 1.00 49.22 193 ALA A C 1
ATOM 1427 O O . ALA A 1 193 ? -2.459 -29.308 -15.567 1.00 49.22 193 ALA A O 1
ATOM 1428 N N . GLN A 1 194 ? -2.113 -28.296 -17.519 1.00 50.00 194 GLN A N 1
ATOM 1429 C CA . GLN A 1 194 ? -2.340 -29.524 -18.307 1.00 50.00 194 GLN A CA 1
ATOM 1430 C C . GLN A 1 194 ? -1.280 -29.741 -19.395 1.00 50.00 194 GLN A C 1
ATOM 1432 O O . GLN A 1 194 ? -1.556 -29.667 -20.586 1.00 50.00 194 GLN A O 1
ATOM 1437 N N . ALA A 1 195 ? -0.052 -30.066 -18.985 1.00 44.53 195 ALA A N 1
ATOM 1438 C CA . ALA A 1 195 ? 0.951 -30.662 -19.873 1.00 44.53 195 ALA A CA 1
ATOM 1439 C C . ALA A 1 195 ? 1.917 -31.591 -19.112 1.00 44.53 195 ALA A C 1
ATOM 1441 O O . ALA A 1 195 ? 3.131 -31.501 -19.251 1.00 44.53 195 ALA A O 1
ATOM 1442 N N . ALA A 1 196 ? 1.388 -32.502 -18.292 1.00 45.91 196 ALA A N 1
ATOM 1443 C CA . ALA A 1 196 ? 2.157 -33.605 -17.710 1.00 45.91 196 ALA A CA 1
ATOM 1444 C C . ALA A 1 196 ? 1.287 -34.868 -17.672 1.00 45.91 196 ALA A C 1
ATOM 1446 O O . ALA A 1 196 ? 0.724 -35.228 -16.645 1.00 45.91 196 ALA A O 1
ATOM 1447 N N . GLY A 1 197 ? 1.106 -35.512 -18.826 1.00 48.91 197 GLY A N 1
ATOM 1448 C CA . GLY A 1 197 ? 0.260 -36.701 -18.888 1.00 48.91 197 GLY A CA 1
ATOM 1449 C C . GLY A 1 197 ? -0.002 -37.251 -20.282 1.00 48.91 197 GLY A C 1
ATOM 1450 O O . GLY A 1 197 ? -1.150 -37.536 -20.583 1.00 48.91 197 GLY A O 1
ATOM 1451 N N . ALA A 1 198 ? 1.020 -37.373 -21.133 1.00 54.62 198 ALA A N 1
ATOM 1452 C CA . ALA A 1 198 ? 1.024 -38.313 -22.261 1.00 54.62 198 ALA A CA 1
ATOM 1453 C C . ALA A 1 198 ? 2.375 -38.267 -22.990 1.00 54.62 198 ALA A C 1
ATOM 1455 O O . ALA A 1 198 ? 2.565 -37.433 -23.878 1.00 54.62 198 ALA A O 1
ATOM 1456 N N . ARG A 1 199 ? 3.287 -39.173 -22.627 1.00 50.81 199 ARG A N 1
ATOM 1457 C CA . ARG A 1 199 ? 4.066 -40.051 -23.524 1.00 50.81 199 ARG A CA 1
ATOM 1458 C C . ARG A 1 199 ? 5.078 -40.849 -22.719 1.00 50.81 199 ARG A C 1
ATOM 1460 O O . ARG A 1 199 ? 5.800 -40.227 -21.916 1.00 50.81 199 ARG A O 1
#

Radius of gyration: 35.28 Å; chains: 1; bounding box: 99×95×90 Å

Foldseek 3Di:
DDDDDDDDDDDDDDPDDDPDPPDPDPDPPPPPPVPPPPQDPVLVVLLVQLLVQLVCQCPPPLNVVVLLVLCLPPVQNLNSLLLSLLLSLVVSCVVCVVVVHHHDPVSSLVSSLVSSVVSLVSNVVVVSDNDDPVSSVSSSVSSVVLNCVVVVCVVDDDDDCVNVVVVVCVVCVVVVNNCVVPPCPCVVPVPPPPDDDDD